Protein AF-A0A3N7GCN4-F1 (afdb_monomer_lite)

Sequence (201 aa):
MRSLVTAGLIALTSALAPAALAQERPSTILVLDASGSMWGQIDGINKITIARDVVGDIVSDFPADQNLGFVTYGHRERGQCADIETLVEPAPGTAAEIAGIVEGLNPRGMTPMTDAVVTAAQALRHTEQAATVILVSDGIETCNPDLCAAGFLGDALHLQQGVGFAPHIEANDMGGKIYARFFQGAGGGAGIRIAGLDPIG

Structure (mmCIF, N/CA/C/O backbone):
data_AF-A0A3N7GCN4-F1
#
_entry.id   AF-A0A3N7GCN4-F1
#
loop_
_atom_site.group_PDB
_atom_site.id
_atom_site.type_symbol
_atom_site.label_atom_id
_atom_site.label_alt_id
_atom_site.label_comp_id
_atom_site.label_asym_id
_atom_site.label_entity_id
_atom_site.label_seq_id
_atom_site.pdbx_PDB_ins_code
_atom_site.Cartn_x
_atom_site.Cartn_y
_atom_site.Cartn_z
_atom_site.occupancy
_atom_site.B_iso_or_equiv
_atom_site.auth_seq_id
_atom_site.auth_comp_id
_atom_site.auth_asym_id
_atom_site.auth_atom_id
_atom_site.pdbx_PDB_model_num
ATOM 1 N N . MET A 1 1 ? -59.475 20.886 66.337 1.00 43.00 1 MET A N 1
ATOM 2 C CA . MET A 1 1 ? -59.453 20.461 64.920 1.00 43.00 1 MET A CA 1
ATOM 3 C C . MET A 1 1 ? -58.015 20.594 64.434 1.00 43.00 1 MET A C 1
ATOM 5 O O . MET A 1 1 ? -57.501 21.702 64.437 1.00 43.00 1 MET A O 1
ATOM 9 N N . ARG A 1 2 ? -57.312 19.478 64.193 1.00 40.22 2 ARG A N 1
ATOM 10 C CA . ARG A 1 2 ? -55.877 19.445 63.847 1.00 40.22 2 ARG A CA 1
ATOM 11 C C . ARG A 1 2 ? -55.761 19.165 62.348 1.00 40.22 2 ARG A C 1
ATOM 13 O O . ARG A 1 2 ? -56.149 18.085 61.920 1.00 40.22 2 ARG A O 1
ATOM 20 N N . SER A 1 3 ? -55.279 20.138 61.579 1.00 43.28 3 SER A N 1
ATOM 21 C CA . SER A 1 3 ? -55.003 19.976 60.147 1.00 43.28 3 SER A CA 1
ATOM 22 C C . SER A 1 3 ? -53.639 19.309 59.972 1.00 43.28 3 SER A C 1
ATOM 24 O O . SER A 1 3 ? -52.632 19.840 60.436 1.00 43.28 3 SER A O 1
ATOM 26 N N . LEU A 1 4 ? -53.614 18.133 59.347 1.00 50.72 4 LEU A N 1
ATOM 27 C CA . LEU A 1 4 ? -52.399 17.419 58.953 1.00 50.72 4 LEU A CA 1
ATOM 28 C C . LEU A 1 4 ? -52.037 17.848 57.527 1.00 50.72 4 LEU A C 1
ATOM 30 O O . LEU A 1 4 ? -52.727 17.482 56.580 1.00 50.72 4 LEU A O 1
ATOM 34 N N . VAL A 1 5 ? -50.968 18.629 57.378 1.00 50.50 5 VAL A N 1
ATOM 35 C CA . VAL A 1 5 ? -50.364 18.939 56.075 1.00 50.50 5 VAL A CA 1
ATOM 36 C C . VAL A 1 5 ? -49.348 17.841 55.769 1.00 50.50 5 VAL A C 1
ATOM 38 O O . VAL A 1 5 ? -48.321 17.733 56.433 1.00 50.50 5 VAL A O 1
ATOM 41 N N . THR A 1 6 ? -49.656 16.992 54.793 1.00 49.75 6 THR A N 1
ATOM 42 C CA . THR A 1 6 ? -48.753 15.966 54.259 1.00 49.75 6 THR A CA 1
ATOM 43 C C . THR A 1 6 ? -47.877 16.613 53.185 1.00 49.75 6 THR A C 1
ATOM 45 O O . THR A 1 6 ? -48.349 16.931 52.097 1.00 49.75 6 THR A O 1
ATOM 48 N N . ALA A 1 7 ? -46.604 16.856 53.498 1.00 51.50 7 ALA A N 1
ATOM 49 C CA . ALA A 1 7 ? -45.617 17.316 52.526 1.00 51.50 7 ALA A CA 1
ATOM 50 C C . ALA A 1 7 ? -45.150 16.123 51.674 1.00 51.50 7 ALA A C 1
ATOM 52 O O . ALA A 1 7 ? -44.523 15.195 52.185 1.00 51.50 7 ALA A O 1
ATOM 53 N N . GLY A 1 8 ? -45.502 16.130 50.387 1.00 48.53 8 GLY A N 1
ATOM 54 C CA . GLY A 1 8 ? -45.076 15.128 49.413 1.00 48.53 8 GLY A CA 1
ATOM 55 C C . GLY A 1 8 ? -43.595 15.282 49.069 1.00 48.53 8 GLY A C 1
ATOM 56 O O . GLY A 1 8 ? -43.170 16.326 48.578 1.00 48.53 8 GLY A O 1
ATOM 57 N N . LEU A 1 9 ? -42.815 14.233 49.325 1.00 53.03 9 LEU A N 1
ATOM 58 C CA . LEU A 1 9 ? -41.423 14.115 48.902 1.00 53.03 9 LEU A CA 1
ATOM 59 C C . LEU A 1 9 ? -41.401 13.741 47.409 1.00 53.03 9 LEU A C 1
ATOM 61 O O . LEU A 1 9 ? -41.711 12.609 47.042 1.00 53.03 9 LEU A O 1
ATOM 65 N N . ILE A 1 10 ? -41.065 14.692 46.538 1.00 57.47 10 ILE A N 1
ATOM 66 C CA . ILE A 1 10 ? -40.807 14.428 45.117 1.00 57.47 10 ILE A CA 1
ATOM 67 C C . ILE A 1 10 ? -39.401 13.824 45.023 1.00 57.47 10 ILE A C 1
ATOM 69 O O . ILE A 1 10 ? -38.403 14.525 45.177 1.00 57.47 10 ILE A O 1
ATOM 73 N N . ALA A 1 11 ? -39.321 12.508 44.820 1.00 56.66 11 ALA A N 1
ATOM 74 C CA . ALA A 1 11 ? -38.067 11.814 44.555 1.00 56.66 11 ALA A CA 1
ATOM 75 C C . ALA A 1 11 ? -37.609 12.127 43.121 1.00 56.66 11 ALA A C 1
ATOM 77 O O . ALA A 1 11 ? -38.164 11.617 42.149 1.00 56.66 11 ALA A O 1
ATOM 78 N N . LEU A 1 12 ? -36.610 13.001 42.997 1.00 61.34 12 LEU A N 1
ATOM 79 C CA . LEU A 1 12 ? -35.967 13.352 41.735 1.00 61.34 12 LEU A CA 1
ATOM 80 C C . LEU A 1 12 ? -34.992 12.224 41.351 1.00 61.34 12 LEU A C 1
ATOM 82 O O . LEU A 1 12 ? -33.840 12.202 41.780 1.00 61.34 12 LEU A O 1
ATOM 86 N N . THR A 1 13 ? -35.464 11.233 40.596 1.00 61.25 13 THR A N 1
ATOM 87 C CA . THR A 1 13 ? -34.618 10.157 40.064 1.00 61.25 13 THR A CA 1
ATOM 88 C C . THR A 1 13 ? -33.823 10.672 38.866 1.00 61.25 13 THR A C 1
ATOM 90 O O . THR A 1 13 ? -34.307 10.660 37.735 1.00 61.25 13 THR A O 1
ATOM 93 N N . SER A 1 14 ? -32.602 11.143 39.115 1.00 61.19 14 SER A N 1
ATOM 94 C CA . SER A 1 14 ? -31.623 11.459 38.075 1.00 61.19 14 SER A CA 1
ATOM 95 C C . SER A 1 14 ? -31.231 10.178 37.334 1.00 61.19 14 SER A C 1
ATOM 97 O O . SER A 1 14 ? -30.508 9.339 37.871 1.00 61.19 14 SER A O 1
ATOM 99 N N . ALA A 1 15 ? -31.720 10.007 36.107 1.00 57.06 15 ALA A N 1
ATOM 100 C CA . ALA A 1 15 ? -31.274 8.948 35.214 1.00 57.06 15 ALA A CA 1
ATOM 101 C C . ALA A 1 15 ? -29.829 9.239 34.777 1.00 57.06 15 ALA A C 1
ATOM 103 O O . ALA A 1 15 ? -29.595 10.090 33.920 1.00 57.06 15 ALA A O 1
ATOM 104 N N . LEU A 1 16 ? -28.850 8.553 35.376 1.00 60.56 16 LEU A N 1
ATOM 105 C CA . LEU A 1 16 ? -27.516 8.458 34.790 1.00 60.56 16 LEU A CA 1
ATOM 106 C C . LEU A 1 16 ? -27.631 7.591 33.533 1.00 60.56 16 LEU A C 1
ATOM 108 O O . LEU A 1 16 ? -27.735 6.369 33.623 1.00 60.56 16 LEU A O 1
ATOM 112 N N . ALA A 1 17 ? -27.637 8.222 32.360 1.00 61.31 17 ALA A N 1
ATOM 113 C CA . ALA A 1 17 ? -27.377 7.510 31.120 1.00 61.31 17 ALA A CA 1
ATOM 114 C C . ALA A 1 17 ? -25.939 6.964 31.187 1.00 61.31 17 ALA A C 1
ATOM 116 O O . ALA A 1 17 ? -25.023 7.738 31.482 1.00 61.31 17 ALA A O 1
ATOM 117 N N . PRO A 1 18 ? -25.704 5.663 30.948 1.00 54.44 18 PRO A N 1
ATOM 118 C CA . PRO A 1 18 ? -24.346 5.173 30.814 1.00 54.44 18 PRO A CA 1
ATOM 119 C C . PRO A 1 18 ? -23.742 5.846 29.580 1.00 54.44 18 PRO A C 1
ATOM 121 O O . PRO A 1 18 ? -24.275 5.727 28.476 1.00 54.44 18 PRO A O 1
ATOM 124 N N . ALA A 1 19 ? -22.645 6.580 29.767 1.00 54.28 19 ALA A N 1
ATOM 125 C CA . ALA A 1 19 ? -21.795 6.961 28.654 1.00 54.28 19 ALA A CA 1
ATOM 126 C C . ALA A 1 19 ? -21.318 5.654 28.015 1.00 54.28 19 ALA A C 1
ATOM 128 O O . ALA A 1 19 ? -20.607 4.875 28.650 1.00 54.28 19 ALA A O 1
ATOM 129 N N . ALA A 1 20 ? -21.774 5.374 26.795 1.00 51.28 20 ALA A N 1
ATOM 130 C CA . ALA A 1 20 ? -21.203 4.307 25.998 1.00 51.28 20 ALA A CA 1
ATOM 131 C C . ALA A 1 20 ? -19.728 4.662 25.797 1.00 51.28 20 ALA A C 1
ATOM 133 O O . ALA A 1 20 ? -19.409 5.595 25.061 1.00 51.28 20 ALA A O 1
ATOM 134 N N . LEU A 1 21 ? -18.837 3.970 26.507 1.00 48.31 21 LEU A N 1
ATOM 135 C CA . LEU A 1 21 ? -17.420 4.002 26.185 1.00 48.31 21 LEU A CA 1
ATOM 136 C C . LEU A 1 21 ? -17.318 3.506 24.744 1.00 48.31 21 LEU A C 1
ATOM 138 O O . LEU A 1 21 ? -17.716 2.378 24.450 1.00 48.31 21 LEU A O 1
ATOM 142 N N . ALA A 1 22 ? -16.876 4.371 23.833 1.00 54.44 22 ALA A N 1
ATOM 143 C CA . ALA A 1 22 ? -16.530 3.946 22.491 1.00 54.44 22 ALA A CA 1
ATOM 144 C C . ALA A 1 22 ? -15.435 2.882 22.641 1.00 54.44 22 ALA A C 1
ATOM 146 O O . ALA A 1 22 ? -14.327 3.185 23.072 1.00 54.44 22 ALA A O 1
ATOM 147 N N . GLN A 1 23 ? -15.779 1.621 22.382 1.00 56.28 23 GLN A N 1
ATOM 148 C CA . GLN A 1 23 ? -14.823 0.522 22.377 1.00 56.28 23 GLN A CA 1
ATOM 149 C C . GLN A 1 23 ? -13.834 0.809 21.238 1.00 56.28 23 GLN A C 1
ATOM 151 O O . GLN A 1 23 ? -14.179 0.690 20.062 1.00 56.28 23 GLN A O 1
ATOM 156 N N . GLU A 1 24 ? -12.650 1.293 21.589 1.00 62.81 24 GLU A N 1
ATOM 157 C CA . GLU A 1 24 ? -11.709 1.944 20.674 1.00 62.81 24 GLU A CA 1
ATOM 158 C C . GLU A 1 24 ? -10.934 0.931 19.822 1.00 62.81 24 GLU A C 1
ATOM 160 O O . GLU A 1 24 ? -9.800 0.658 20.119 1.00 62.81 24 GLU A O 1
ATOM 165 N N . ARG A 1 25 ? -11.545 0.321 18.808 1.00 72.19 25 ARG A N 1
ATOM 166 C CA . ARG A 1 25 ? -11.111 -0.939 18.153 1.00 72.19 25 ARG A CA 1
ATOM 167 C C . ARG A 1 25 ? -9.658 -0.984 17.627 1.00 72.19 25 ARG A C 1
ATOM 169 O O . ARG A 1 25 ? -9.130 0.055 17.219 1.00 72.19 25 ARG A O 1
ATOM 176 N N . PRO A 1 26 ? -9.061 -2.193 17.505 1.00 75.81 26 PRO A N 1
ATOM 177 C CA . PRO A 1 26 ? -7.739 -2.358 16.914 1.00 75.81 26 PRO A CA 1
ATOM 178 C C . PRO A 1 26 ? -7.733 -1.814 15.491 1.00 75.81 26 PRO A C 1
ATOM 180 O O . PRO A 1 26 ? -8.685 -2.027 14.730 1.00 75.81 26 PRO A O 1
ATOM 183 N N . SER A 1 27 ? -6.663 -1.103 15.151 1.00 85.38 27 SER A N 1
ATOM 184 C CA . SER A 1 27 ? -6.530 -0.446 13.856 1.00 85.38 27 SER A CA 1
ATOM 185 C C . SER A 1 27 ? -5.337 -1.006 13.097 1.00 85.38 27 SER A C 1
ATOM 187 O O . SER A 1 27 ? -4.229 -1.115 13.627 1.00 85.38 27 SER A O 1
ATOM 189 N N . THR A 1 28 ? -5.587 -1.383 11.847 1.00 88.50 28 THR A N 1
ATOM 190 C CA . THR A 1 28 ? -4.587 -1.920 10.929 1.00 88.50 28 THR A CA 1
ATOM 191 C C . THR A 1 28 ? -4.491 -1.028 9.700 1.00 88.50 28 THR A C 1
ATOM 193 O O . THR A 1 28 ? -5.515 -0.609 9.170 1.00 88.50 28 THR A O 1
ATOM 196 N N . ILE A 1 29 ? -3.281 -0.751 9.219 1.00 92.06 29 ILE A N 1
ATOM 197 C CA . ILE A 1 29 ? -3.062 -0.143 7.902 1.00 92.06 29 ILE A CA 1
ATOM 198 C C . ILE A 1 29 ? -2.268 -1.102 7.032 1.00 92.06 29 ILE A C 1
ATOM 200 O O . ILE A 1 29 ? -1.169 -1.523 7.389 1.00 92.06 29 ILE A O 1
ATOM 204 N N . LEU A 1 30 ? -2.823 -1.416 5.870 1.00 93.38 30 LEU A N 1
ATOM 205 C CA . LEU A 1 30 ? -2.120 -2.103 4.801 1.00 93.38 30 LEU A CA 1
ATOM 206 C C . LEU A 1 30 ? -1.344 -1.072 3.968 1.00 93.38 30 LEU A C 1
ATOM 208 O O . LEU A 1 30 ? -1.910 -0.077 3.524 1.00 93.38 30 LEU A O 1
ATOM 212 N N . VAL A 1 31 ? -0.058 -1.315 3.753 1.00 94.56 31 VAL A N 1
ATOM 213 C CA . VAL A 1 31 ? 0.848 -0.527 2.919 1.00 94.56 31 VAL A CA 1
ATOM 214 C C . VAL A 1 31 ? 1.233 -1.376 1.715 1.00 94.56 31 VAL A C 1
ATOM 216 O O . VAL A 1 31 ? 1.833 -2.434 1.888 1.00 94.56 31 VAL A O 1
ATOM 219 N N . LEU A 1 32 ? 0.912 -0.925 0.504 1.00 95.25 32 LEU A N 1
ATOM 220 C CA . LEU A 1 32 ? 1.259 -1.637 -0.728 1.00 95.25 32 LEU A CA 1
ATOM 221 C C . LEU A 1 32 ? 2.271 -0.863 -1.573 1.00 95.25 32 LEU A C 1
ATOM 223 O O . LEU A 1 32 ? 2.034 0.285 -1.964 1.00 95.25 32 LEU A O 1
ATOM 227 N N . ASP A 1 33 ? 3.354 -1.553 -1.920 1.00 93.81 33 ASP A N 1
ATOM 228 C CA . ASP A 1 33 ? 4.308 -1.143 -2.938 1.00 93.81 33 ASP A CA 1
ATOM 229 C C . ASP A 1 33 ? 3.673 -1.166 -4.330 1.00 93.81 33 ASP A C 1
ATOM 231 O O . ASP A 1 33 ? 3.281 -2.215 -4.846 1.00 93.81 33 ASP A O 1
ATOM 235 N N . ALA A 1 34 ? 3.598 0.003 -4.955 1.00 95.94 34 ALA A N 1
ATOM 236 C CA . ALA A 1 34 ? 3.239 0.158 -6.355 1.00 95.94 34 ALA A CA 1
ATOM 237 C C . ALA A 1 34 ? 4.339 0.926 -7.105 1.00 95.94 34 ALA A C 1
ATOM 239 O O . ALA A 1 34 ? 4.076 1.650 -8.060 1.00 95.94 34 ALA A O 1
ATOM 240 N N . SER A 1 35 ? 5.597 0.776 -6.700 1.00 94.69 35 SER A N 1
ATOM 241 C CA . SER A 1 35 ? 6.746 1.351 -7.397 1.00 94.69 35 SER A CA 1
ATOM 242 C C . SER A 1 35 ? 7.028 0.646 -8.728 1.00 94.69 35 SER A C 1
ATOM 244 O O . SER A 1 35 ? 6.567 -0.461 -9.007 1.00 94.69 35 SER A O 1
ATOM 246 N N . GLY A 1 36 ? 7.840 1.265 -9.586 1.00 93.25 36 GLY A N 1
ATOM 247 C CA . GLY A 1 36 ? 8.180 0.698 -10.892 1.00 93.25 36 GLY A CA 1
ATOM 248 C C . GLY A 1 36 ? 8.821 -0.701 -10.845 1.00 93.25 36 GLY A C 1
ATOM 249 O O . GLY A 1 36 ? 8.698 -1.435 -11.827 1.00 93.25 36 GLY A O 1
ATOM 250 N N . SER A 1 37 ? 9.462 -1.104 -9.737 1.00 90.06 37 SER A N 1
ATOM 251 C CA . SER A 1 37 ? 10.059 -2.444 -9.590 1.00 90.06 37 SER A CA 1
ATOM 252 C C . SER A 1 37 ? 9.014 -3.565 -9.577 1.00 90.06 37 SER A C 1
ATOM 254 O O . SER A 1 37 ? 9.338 -4.700 -9.942 1.00 90.06 37 SER A O 1
ATOM 256 N N . MET A 1 38 ? 7.753 -3.242 -9.267 1.00 92.38 38 MET A N 1
ATOM 257 C CA . MET A 1 38 ? 6.615 -4.168 -9.239 1.00 92.38 38 MET A CA 1
ATOM 258 C C . MET A 1 38 ? 6.148 -4.623 -10.634 1.00 92.38 38 MET A C 1
ATOM 260 O O . MET A 1 38 ? 5.331 -5.538 -10.752 1.00 92.38 38 MET A O 1
ATOM 264 N N . TRP A 1 39 ? 6.700 -4.039 -11.704 1.00 93.56 39 TRP A N 1
ATOM 265 C CA . TRP A 1 39 ? 6.611 -4.597 -13.061 1.00 93.56 39 TRP A CA 1
ATOM 266 C C . TRP A 1 39 ? 7.605 -5.728 -13.327 1.00 93.56 39 TRP A C 1
ATOM 268 O O . TRP A 1 39 ? 7.496 -6.414 -14.342 1.00 93.56 39 TRP A O 1
ATOM 278 N N . GLY A 1 40 ? 8.577 -5.928 -12.436 1.00 89.75 40 GLY A N 1
ATOM 279 C CA . GLY A 1 40 ? 9.431 -7.106 -12.462 1.00 89.75 40 GLY A CA 1
ATOM 280 C C . GLY A 1 40 ? 8.613 -8.386 -12.311 1.00 89.75 40 GLY A C 1
ATOM 281 O O . GLY A 1 40 ? 7.468 -8.362 -11.859 1.00 89.75 40 GLY A O 1
ATOM 282 N N . GLN A 1 41 ? 9.213 -9.511 -12.683 1.00 87.62 41 GLN A N 1
ATOM 283 C CA . GLN A 1 41 ? 8.532 -10.801 -12.700 1.00 87.62 41 GLN A CA 1
ATOM 284 C C . GLN A 1 41 ? 9.150 -11.794 -11.724 1.00 87.62 41 GLN A C 1
ATOM 286 O O . GLN A 1 41 ? 10.351 -11.745 -11.456 1.00 87.62 41 GLN A O 1
ATOM 291 N N . ILE A 1 42 ? 8.306 -12.699 -11.239 1.00 80.00 42 ILE A N 1
ATOM 292 C CA . ILE A 1 42 ? 8.641 -13.877 -10.441 1.00 80.00 42 ILE A CA 1
ATOM 293 C C . ILE A 1 42 ? 7.972 -15.046 -11.155 1.00 80.00 42 ILE A C 1
ATOM 295 O O . ILE A 1 42 ? 6.767 -15.001 -11.392 1.00 80.00 42 ILE A O 1
ATOM 299 N N . ASP A 1 43 ? 8.757 -16.026 -11.602 1.00 84.94 43 ASP A N 1
ATOM 300 C CA . ASP A 1 43 ? 8.263 -17.179 -12.371 1.00 84.94 43 ASP A CA 1
ATOM 301 C C . ASP A 1 43 ? 7.349 -16.806 -13.561 1.00 84.94 43 ASP A C 1
ATOM 303 O O . ASP A 1 43 ? 6.396 -17.501 -13.905 1.00 84.94 43 ASP A O 1
ATOM 307 N N . GLY A 1 44 ? 7.651 -15.676 -14.216 1.00 87.94 44 GLY A N 1
ATOM 308 C CA . GLY A 1 44 ? 6.903 -15.159 -15.370 1.00 87.94 44 GLY A CA 1
ATOM 309 C C . GLY A 1 44 ? 5.627 -14.377 -15.030 1.00 87.94 44 GLY A C 1
ATOM 310 O O . GLY A 1 44 ? 4.970 -13.875 -15.942 1.00 87.94 44 GLY A O 1
ATOM 311 N N . ILE A 1 45 ? 5.290 -14.225 -13.748 1.00 87.06 45 ILE A N 1
ATOM 312 C CA . ILE A 1 45 ? 4.145 -13.446 -13.262 1.00 87.06 45 ILE A CA 1
ATOM 313 C C . ILE A 1 45 ? 4.641 -12.090 -12.760 1.00 87.06 45 ILE A C 1
ATOM 315 O O . ILE A 1 45 ? 5.659 -12.007 -12.074 1.00 87.06 45 ILE A O 1
ATOM 319 N N . ASN A 1 46 ? 3.936 -11.007 -13.092 1.00 91.94 46 ASN A N 1
ATOM 320 C CA . ASN A 1 46 ? 4.299 -9.681 -12.597 1.00 91.94 46 ASN A CA 1
ATOM 321 C C . ASN A 1 46 ? 4.141 -9.617 -11.071 1.00 91.94 46 ASN A C 1
ATOM 323 O O . ASN A 1 46 ? 3.122 -10.028 -10.520 1.00 91.94 46 ASN A O 1
ATOM 327 N N . LYS A 1 47 ? 5.118 -9.017 -10.398 1.00 89.81 47 LYS A N 1
ATOM 328 C CA . LYS A 1 47 ? 5.128 -8.783 -8.949 1.00 89.81 47 LYS A CA 1
ATOM 329 C C . LYS A 1 47 ? 3.865 -8.082 -8.443 1.00 89.81 47 LYS A C 1
ATOM 331 O O . LYS A 1 47 ? 3.331 -8.480 -7.416 1.00 89.81 47 LYS A O 1
ATOM 336 N N . ILE A 1 48 ? 3.352 -7.088 -9.176 1.00 92.62 48 ILE A N 1
ATOM 337 C CA . ILE A 1 48 ? 2.087 -6.422 -8.828 1.00 92.62 48 ILE A CA 1
ATOM 338 C C . ILE A 1 48 ? 0.890 -7.378 -8.852 1.00 92.62 48 ILE A C 1
ATOM 340 O O . ILE A 1 48 ? 0.006 -7.246 -8.018 1.00 92.62 48 ILE A O 1
ATOM 344 N N . THR A 1 49 ? 0.863 -8.356 -9.760 1.00 91.31 49 THR A N 1
ATOM 345 C CA . THR A 1 49 ? -0.198 -9.372 -9.798 1.00 91.31 49 THR A CA 1
ATOM 346 C C . THR A 1 49 ? -0.150 -10.228 -8.538 1.00 91.31 49 THR A C 1
ATOM 348 O O . THR A 1 49 ? -1.158 -10.357 -7.861 1.00 91.31 49 THR A O 1
ATOM 351 N N . ILE A 1 50 ? 1.040 -10.696 -8.153 1.00 87.62 50 ILE A N 1
ATOM 352 C CA . ILE A 1 50 ? 1.228 -11.467 -6.915 1.00 87.62 50 ILE A CA 1
ATOM 353 C C . ILE A 1 50 ? 0.838 -10.635 -5.686 1.00 87.62 50 ILE A C 1
ATOM 355 O O . ILE A 1 50 ? 0.189 -11.133 -4.774 1.00 87.62 50 ILE A O 1
ATOM 359 N N . ALA A 1 51 ? 1.204 -9.353 -5.653 1.00 87.50 51 ALA A N 1
ATOM 360 C CA . ALA A 1 51 ? 0.843 -8.482 -4.543 1.00 87.50 51 ALA A CA 1
ATOM 361 C C . ALA A 1 51 ? -0.672 -8.242 -4.443 1.00 87.50 51 ALA A C 1
ATOM 363 O O . ALA A 1 51 ? -1.188 -8.151 -3.334 1.00 87.50 51 ALA A O 1
ATOM 364 N N . ARG A 1 52 ? -1.391 -8.173 -5.571 1.00 91.69 52 ARG A N 1
ATOM 365 C CA . ARG A 1 52 ? -2.861 -8.105 -5.579 1.00 91.69 52 ARG A CA 1
ATOM 366 C C . ARG A 1 52 ? -3.483 -9.367 -5.002 1.00 91.69 52 ARG A C 1
ATOM 368 O O . ARG A 1 52 ? -4.373 -9.238 -4.171 1.00 91.69 52 ARG A O 1
ATOM 375 N N . ASP A 1 53 ? -2.971 -10.540 -5.373 1.00 87.12 53 ASP A N 1
ATOM 376 C CA . ASP A 1 53 ? -3.433 -11.819 -4.824 1.00 87.12 53 ASP A CA 1
ATOM 377 C C . ASP A 1 53 ? -3.231 -11.857 -3.299 1.00 87.12 53 ASP A C 1
ATOM 379 O O . ASP A 1 53 ? -4.185 -12.065 -2.556 1.00 87.12 53 ASP A O 1
ATOM 383 N N . VAL A 1 54 ? -2.026 -11.513 -2.820 1.00 85.56 54 VAL A N 1
ATOM 384 C CA . VAL A 1 54 ? -1.712 -11.436 -1.379 1.00 85.56 54 VAL A CA 1
ATOM 385 C C . VAL A 1 54 ? -2.637 -10.464 -0.646 1.00 85.56 54 VAL A C 1
ATOM 387 O O . VAL A 1 54 ? -3.124 -10.763 0.443 1.00 85.56 54 VAL A O 1
ATOM 390 N N . VAL A 1 55 ? -2.889 -9.283 -1.216 1.00 87.75 55 VAL A N 1
ATOM 391 C CA . VAL A 1 55 ? -3.816 -8.320 -0.613 1.00 87.75 55 VAL A CA 1
ATOM 392 C C . VAL A 1 55 ? -5.245 -8.855 -0.619 1.00 87.75 55 VAL A C 1
ATOM 394 O O . VAL A 1 55 ? -5.935 -8.696 0.384 1.00 87.75 55 VAL A O 1
ATOM 397 N N . GLY A 1 56 ? -5.673 -9.505 -1.702 1.00 86.94 56 GLY A N 1
ATOM 398 C CA . GLY A 1 56 ? -6.964 -10.178 -1.809 1.00 86.94 56 GLY A CA 1
ATOM 399 C C . GLY A 1 56 ? -7.173 -11.195 -0.690 1.00 86.94 56 GLY A C 1
ATOM 400 O O . GLY A 1 56 ? -8.199 -11.144 -0.010 1.00 86.94 56 GLY A O 1
ATOM 401 N N . ASP A 1 57 ? -6.171 -12.035 -0.437 1.00 84.56 57 ASP A N 1
ATOM 402 C CA . ASP A 1 57 ? -6.191 -13.015 0.649 1.00 84.56 57 ASP A CA 1
ATOM 403 C C . ASP A 1 57 ? -6.303 -12.316 2.013 1.00 84.56 57 ASP A C 1
ATOM 405 O O . ASP A 1 57 ? -7.239 -12.587 2.770 1.00 84.56 57 ASP A O 1
ATOM 409 N N . ILE A 1 58 ? -5.441 -11.323 2.287 1.00 84.19 58 ILE A N 1
ATOM 410 C CA . ILE A 1 58 ? -5.452 -10.552 3.545 1.00 84.19 58 ILE A CA 1
ATOM 411 C C . ILE A 1 58 ? -6.827 -9.934 3.815 1.00 84.19 58 ILE A C 1
ATOM 413 O O . ILE A 1 58 ? -7.336 -10.041 4.930 1.00 84.19 58 ILE A O 1
ATOM 417 N N . VAL A 1 59 ? -7.423 -9.253 2.829 1.00 88.50 59 VAL A N 1
ATOM 418 C CA . VAL A 1 59 ? -8.692 -8.536 3.036 1.00 88.50 59 VAL A CA 1
ATOM 419 C C . VAL A 1 59 ? -9.899 -9.470 3.067 1.00 88.50 59 VAL A C 1
ATOM 421 O O . VAL A 1 59 ? -10.918 -9.102 3.650 1.00 88.50 59 VAL A O 1
ATOM 424 N N . SER A 1 60 ? -9.801 -10.667 2.478 1.00 86.81 60 SER A N 1
ATOM 425 C CA . SER A 1 60 ? -10.868 -11.673 2.517 1.00 86.81 60 SER A CA 1
ATOM 426 C C . SER A 1 60 ? -11.047 -12.290 3.907 1.00 86.81 60 SER A C 1
ATOM 428 O O . SER A 1 60 ? -12.181 -12.491 4.345 1.00 86.81 60 SER A O 1
ATOM 430 N N . ASP A 1 61 ? -9.940 -12.488 4.627 1.00 84.06 61 ASP A N 1
ATOM 431 C CA . ASP A 1 61 ? -9.920 -13.025 5.989 1.00 84.06 61 ASP A CA 1
ATOM 432 C C . ASP A 1 61 ? -9.964 -11.926 7.067 1.00 84.06 61 ASP A C 1
ATOM 434 O O . ASP A 1 61 ? -10.008 -12.214 8.270 1.00 84.06 61 ASP A O 1
ATOM 438 N N . PHE A 1 62 ? -9.968 -10.649 6.665 1.00 85.88 62 PHE A N 1
ATOM 439 C CA . PHE A 1 62 ? -9.935 -9.533 7.603 1.00 85.88 62 PHE A CA 1
ATOM 440 C C . PHE A 1 62 ? -11.278 -9.365 8.347 1.00 85.88 62 PHE A C 1
ATOM 442 O O . PHE A 1 62 ? -12.331 -9.231 7.713 1.00 85.88 62 PHE A O 1
ATOM 449 N N . PRO A 1 63 ? -11.286 -9.303 9.694 1.00 87.12 63 PRO A N 1
ATOM 450 C CA . PRO A 1 63 ? -12.519 -9.153 10.464 1.00 87.12 63 PRO A CA 1
ATOM 451 C C . PRO A 1 63 ? -13.251 -7.839 10.164 1.00 87.12 63 PRO A C 1
ATOM 453 O O . PRO A 1 63 ? -12.707 -6.749 10.335 1.00 87.12 63 PRO A O 1
ATOM 456 N N . ALA A 1 64 ? -14.523 -7.934 9.767 1.00 86.94 64 ALA A N 1
ATOM 457 C CA . ALA A 1 64 ? -15.326 -6.781 9.345 1.00 86.94 64 ALA A CA 1
ATOM 458 C C . ALA A 1 64 ? -15.577 -5.735 10.452 1.00 86.94 64 ALA A C 1
ATOM 460 O O . ALA A 1 64 ? -15.974 -4.605 10.162 1.00 86.94 64 ALA A O 1
ATOM 461 N N . ASP A 1 65 ? -15.389 -6.107 11.718 1.00 84.62 65 ASP A N 1
ATOM 462 C CA . ASP A 1 65 ? -15.558 -5.237 12.877 1.00 84.62 65 ASP A CA 1
ATOM 463 C C . ASP A 1 65 ? -14.286 -4.462 13.260 1.00 84.62 65 ASP A C 1
ATOM 465 O O . ASP A 1 65 ? -14.400 -3.484 14.006 1.00 84.62 65 ASP A O 1
ATOM 469 N N . GLN A 1 66 ? -13.116 -4.843 12.734 1.00 86.81 66 GLN A N 1
ATOM 470 C CA . GLN A 1 66 ? -11.837 -4.160 12.951 1.00 86.81 66 GLN A CA 1
ATOM 471 C C . GLN A 1 66 ? -11.616 -3.027 11.946 1.00 86.81 66 GLN A C 1
ATOM 473 O O . GLN A 1 66 ? -12.133 -3.056 10.830 1.00 86.81 66 GLN A O 1
ATOM 478 N N . ASN A 1 67 ? -10.835 -2.020 12.342 1.00 90.81 67 ASN A N 1
ATOM 479 C CA . ASN A 1 67 ? -10.526 -0.899 11.463 1.00 90.81 67 ASN A CA 1
ATOM 480 C C . ASN A 1 67 ? -9.394 -1.290 10.507 1.00 90.81 67 ASN A C 1
ATOM 482 O O . ASN A 1 67 ? -8.307 -1.660 10.960 1.00 90.81 67 ASN A O 1
ATOM 486 N N . LEU A 1 68 ? -9.629 -1.151 9.204 1.00 92.81 68 LEU A N 1
ATOM 487 C CA . LEU A 1 68 ? -8.622 -1.355 8.167 1.00 92.81 68 LEU A CA 1
ATOM 488 C C . LEU A 1 68 ? -8.479 -0.086 7.325 1.00 92.81 68 LEU A C 1
ATOM 490 O O . LEU A 1 68 ? -9.462 0.438 6.806 1.00 92.81 68 LEU A O 1
ATOM 494 N N . GLY A 1 69 ? -7.255 0.418 7.222 1.00 95.25 69 GLY A N 1
ATOM 495 C CA . GLY A 1 69 ? -6.872 1.512 6.335 1.00 95.25 69 GLY A CA 1
ATOM 496 C C . GLY A 1 69 ? -5.907 1.038 5.253 1.00 95.25 69 GLY A C 1
ATOM 497 O O . GLY A 1 69 ? -5.371 -0.073 5.315 1.00 95.25 69 GLY A O 1
ATOM 498 N N . PHE A 1 70 ? -5.672 1.896 4.267 1.00 97.38 70 PHE A N 1
ATOM 499 C CA . PHE A 1 70 ? -4.833 1.590 3.119 1.00 97.38 70 PHE A CA 1
ATOM 500 C C . PHE A 1 70 ? -3.965 2.776 2.711 1.00 97.38 70 PHE A C 1
ATOM 502 O O . PHE A 1 70 ? -4.453 3.876 2.439 1.00 97.38 70 PHE A O 1
ATOM 509 N N . VAL A 1 71 ? -2.666 2.505 2.633 1.00 97.06 71 VAL A N 1
ATOM 510 C CA . VAL A 1 71 ? -1.627 3.403 2.140 1.00 97.06 71 VAL A CA 1
ATOM 511 C C . VAL A 1 71 ? -0.936 2.729 0.961 1.00 97.06 71 VAL A C 1
ATOM 513 O O . VAL A 1 71 ? -0.698 1.523 0.951 1.00 97.06 71 VAL A O 1
ATOM 516 N N . THR A 1 72 ? -0.568 3.503 -0.045 1.00 97.19 72 THR A N 1
ATOM 517 C CA . THR A 1 72 ? 0.261 3.017 -1.147 1.00 97.19 72 THR A CA 1
ATOM 518 C C . THR A 1 72 ? 1.298 4.060 -1.523 1.00 97.19 72 THR A C 1
ATOM 520 O O . THR A 1 72 ? 1.166 5.240 -1.193 1.00 97.19 72 THR A O 1
ATOM 523 N N . TYR A 1 73 ? 2.349 3.627 -2.210 1.00 96.62 73 TYR A N 1
ATOM 524 C CA . TYR A 1 73 ? 3.380 4.516 -2.713 1.00 96.62 73 TYR A CA 1
ATOM 525 C C . TYR A 1 73 ? 3.843 4.138 -4.116 1.00 96.62 73 TYR A C 1
ATOM 527 O O . TYR A 1 73 ? 3.701 3.000 -4.564 1.00 96.62 73 TYR A O 1
ATOM 535 N N . GLY A 1 74 ? 4.416 5.119 -4.809 1.00 95.25 74 GLY A N 1
ATOM 536 C CA . GLY A 1 74 ? 5.011 4.943 -6.128 1.00 95.25 74 GLY A CA 1
ATOM 537 C C . GLY A 1 74 ? 4.002 4.707 -7.256 1.00 95.25 74 GLY A C 1
ATOM 538 O O . GLY A 1 74 ? 4.404 4.340 -8.354 1.00 95.25 74 GLY A O 1
ATOM 539 N N . HIS A 1 75 ? 2.701 4.909 -7.055 1.00 95.75 75 HIS A N 1
ATOM 540 C CA . HIS A 1 75 ? 1.698 4.589 -8.077 1.00 95.75 75 HIS A CA 1
ATOM 541 C C . HIS A 1 75 ? 1.377 5.750 -9.042 1.00 95.75 75 HIS A C 1
ATOM 543 O O . HIS A 1 75 ? 0.764 5.528 -10.091 1.00 95.75 75 HIS A O 1
ATOM 549 N N . ARG A 1 76 ? 1.788 6.994 -8.747 1.00 94.44 76 ARG A N 1
ATOM 550 C CA . ARG A 1 76 ? 1.361 8.189 -9.503 1.00 94.44 76 ARG A CA 1
ATOM 551 C C . ARG A 1 76 ? 2.468 8.784 -10.344 1.00 94.44 76 ARG A C 1
ATOM 553 O O . ARG A 1 76 ? 2.265 8.993 -11.545 1.00 94.44 76 ARG A O 1
ATOM 560 N N . GLU A 1 77 ? 3.634 9.036 -9.758 1.00 91.88 77 GLU A N 1
ATOM 561 C CA . GLU A 1 77 ? 4.671 9.865 -10.379 1.00 91.88 77 GLU A CA 1
ATOM 562 C C . GLU A 1 77 ? 6.032 9.167 -10.466 1.00 91.88 77 GLU A C 1
ATOM 564 O O . GLU A 1 77 ? 6.546 8.583 -9.514 1.00 91.88 77 GLU A O 1
ATOM 569 N N . ARG A 1 78 ? 6.667 9.259 -11.640 1.00 91.00 78 ARG A N 1
ATOM 570 C CA . ARG A 1 78 ? 8.016 8.721 -11.855 1.00 91.00 78 ARG A CA 1
ATOM 571 C C . ARG A 1 78 ? 9.059 9.572 -11.137 1.00 91.00 78 ARG A C 1
ATOM 573 O O . ARG A 1 78 ? 9.061 10.786 -11.295 1.00 91.00 78 ARG A O 1
ATOM 580 N N . GLY A 1 79 ? 9.991 8.924 -10.437 1.00 89.81 79 GLY A N 1
ATOM 581 C CA . GLY A 1 79 ? 11.140 9.594 -9.816 1.00 89.81 79 GLY A CA 1
ATOM 582 C C . GLY A 1 79 ? 10.834 10.350 -8.518 1.00 89.81 79 GLY A C 1
ATOM 583 O O . GLY A 1 79 ? 11.729 11.007 -7.999 1.00 89.81 79 GLY A O 1
ATOM 584 N N . GLN A 1 80 ? 9.610 10.260 -7.988 1.00 91.69 80 GLN A N 1
ATOM 585 C CA . GLN A 1 80 ? 9.181 11.027 -6.817 1.00 91.69 80 GLN A CA 1
ATOM 586 C C . GLN A 1 80 ? 9.170 10.168 -5.553 1.00 91.69 80 GLN A C 1
ATOM 588 O O . GLN A 1 80 ? 8.386 9.230 -5.440 1.00 91.69 80 GLN A O 1
ATOM 593 N N . CYS A 1 81 ? 10.006 10.525 -4.579 1.00 92.56 81 CYS A N 1
ATOM 594 C CA . CYS A 1 81 ? 10.028 9.881 -3.260 1.00 92.56 81 CYS A CA 1
ATOM 595 C C . CYS A 1 81 ? 8.912 10.361 -2.324 1.00 92.56 81 CYS A C 1
ATOM 597 O O . CYS A 1 81 ? 8.612 9.704 -1.340 1.00 92.56 81 CYS A O 1
ATOM 599 N N . ALA A 1 82 ? 8.260 11.480 -2.643 1.00 92.81 82 ALA A N 1
ATOM 600 C CA . ALA A 1 82 ? 7.098 11.964 -1.899 1.00 92.81 82 ALA A CA 1
ATOM 601 C C . ALA A 1 82 ? 5.775 11.318 -2.358 1.00 92.81 82 ALA A C 1
ATOM 603 O O . ALA A 1 82 ? 4.711 11.710 -1.885 1.00 92.81 82 ALA A O 1
ATOM 604 N N . ASP A 1 83 ? 5.817 10.371 -3.305 1.00 94.94 83 ASP A N 1
ATOM 605 C CA . ASP A 1 83 ? 4.623 9.714 -3.837 1.00 94.94 83 ASP A CA 1
ATOM 606 C C . ASP A 1 83 ? 4.097 8.646 -2.871 1.00 94.94 83 ASP A C 1
ATOM 608 O O . ASP A 1 83 ? 4.226 7.450 -3.120 1.00 94.94 83 ASP A O 1
ATOM 612 N N . ILE A 1 84 ? 3.536 9.104 -1.755 1.00 95.81 84 ILE A N 1
ATOM 613 C CA . ILE A 1 84 ? 2.859 8.312 -0.729 1.00 95.81 84 ILE A CA 1
ATOM 614 C C . ILE A 1 84 ? 1.433 8.848 -0.621 1.00 95.81 84 ILE A C 1
ATOM 616 O O . ILE A 1 84 ? 1.217 10.064 -0.617 1.00 95.81 84 ILE A O 1
ATOM 620 N N . GLU A 1 85 ? 0.454 7.955 -0.545 1.00 96.81 85 GLU A N 1
ATOM 621 C CA . GLU A 1 85 ? -0.951 8.331 -0.441 1.00 96.81 85 GLU A CA 1
ATOM 622 C C . GLU A 1 85 ? -1.717 7.383 0.477 1.00 96.81 85 GLU A C 1
ATOM 624 O O . GLU A 1 85 ? -1.693 6.165 0.295 1.00 96.81 85 GLU A O 1
ATOM 629 N N . THR A 1 86 ? -2.434 7.964 1.438 1.00 96.44 86 THR A N 1
ATOM 630 C CA . THR A 1 86 ? -3.492 7.276 2.179 1.00 96.44 86 THR A CA 1
ATOM 631 C C . THR A 1 86 ? -4.761 7.344 1.344 1.00 96.44 86 THR A C 1
ATOM 633 O O . THR A 1 86 ? -5.332 8.418 1.166 1.00 96.44 86 THR A O 1
ATOM 636 N N . LEU A 1 87 ? -5.184 6.205 0.801 1.00 96.75 87 LEU A N 1
ATOM 637 C CA . LEU A 1 87 ? -6.388 6.116 -0.028 1.00 96.75 87 LEU A CA 1
ATOM 638 C C . LEU A 1 87 ? -7.621 5.738 0.793 1.00 96.75 87 LEU A C 1
ATOM 640 O O . LEU A 1 87 ? -8.732 6.099 0.418 1.00 96.75 87 LEU A O 1
ATOM 644 N N . VAL A 1 88 ? -7.425 5.039 1.915 1.00 96.81 88 VAL A N 1
ATOM 645 C CA . VAL A 1 88 ? -8.499 4.667 2.840 1.00 96.81 88 VAL A CA 1
ATOM 646 C C . VAL A 1 88 ? -8.031 4.907 4.269 1.00 96.81 88 VAL A C 1
ATOM 648 O O . VAL A 1 88 ? -7.042 4.325 4.714 1.00 96.81 88 VAL A O 1
ATOM 651 N N . GLU A 1 89 ? -8.751 5.754 4.997 1.00 94.31 89 GLU A N 1
ATOM 652 C CA . GLU A 1 89 ? -8.527 5.945 6.432 1.00 94.31 89 GLU A CA 1
ATOM 653 C C . GLU A 1 89 ? -9.026 4.722 7.225 1.00 94.31 89 GLU A C 1
ATOM 655 O O . GLU A 1 89 ? -10.019 4.108 6.825 1.00 94.31 89 GLU A O 1
ATOM 660 N N . PRO A 1 90 ? -8.393 4.353 8.356 1.00 91.25 90 PRO A N 1
ATOM 661 C CA . PRO A 1 90 ? -8.802 3.189 9.139 1.00 91.25 90 PRO A CA 1
ATOM 662 C C . PRO A 1 90 ? -10.270 3.240 9.581 1.00 91.25 90 PRO A C 1
ATOM 664 O O . PRO A 1 90 ? -10.663 4.059 10.414 1.00 91.25 90 PRO A O 1
ATOM 667 N N . ALA A 1 91 ? -11.078 2.317 9.062 1.00 92.25 91 ALA A N 1
ATOM 668 C CA . ALA A 1 91 ? -12.498 2.191 9.383 1.00 92.25 91 ALA A CA 1
ATOM 669 C C . ALA A 1 91 ? -12.971 0.733 9.219 1.00 92.25 91 ALA A C 1
ATOM 671 O O . ALA A 1 91 ? -12.311 -0.051 8.531 1.00 92.25 91 ALA A O 1
ATOM 672 N N . PRO 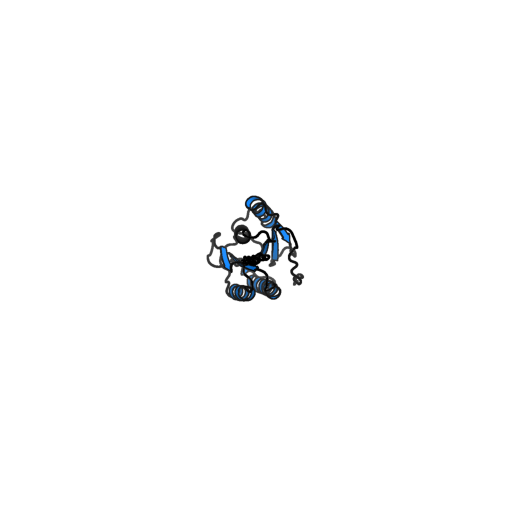A 1 92 ? -14.086 0.325 9.853 1.00 92.81 92 PRO A N 1
ATOM 673 C CA . PRO A 1 92 ? -14.644 -1.008 9.654 1.00 92.81 92 PRO A CA 1
ATOM 674 C C . PRO A 1 92 ? -15.310 -1.135 8.278 1.00 92.81 92 PRO A C 1
ATOM 676 O O . PRO A 1 92 ? -15.896 -0.180 7.770 1.00 92.81 92 PRO A O 1
ATOM 679 N N . GLY A 1 93 ? -15.280 -2.339 7.701 1.00 94.00 93 GLY A N 1
ATOM 680 C CA . GLY A 1 93 ? -15.961 -2.640 6.435 1.00 94.00 93 GLY A CA 1
ATOM 681 C C . GLY A 1 93 ? -15.283 -2.098 5.168 1.00 94.00 93 GLY A C 1
ATOM 682 O O . GLY A 1 93 ? -15.911 -2.084 4.113 1.00 94.00 93 GLY A O 1
ATOM 683 N N . THR A 1 94 ? -14.017 -1.684 5.241 1.00 96.31 94 THR A N 1
ATOM 684 C CA . THR A 1 94 ? -13.248 -1.120 4.113 1.00 96.31 94 THR A CA 1
ATOM 685 C C . THR A 1 94 ? -12.597 -2.171 3.204 1.00 96.31 94 THR A C 1
ATOM 687 O O . THR A 1 94 ? -12.1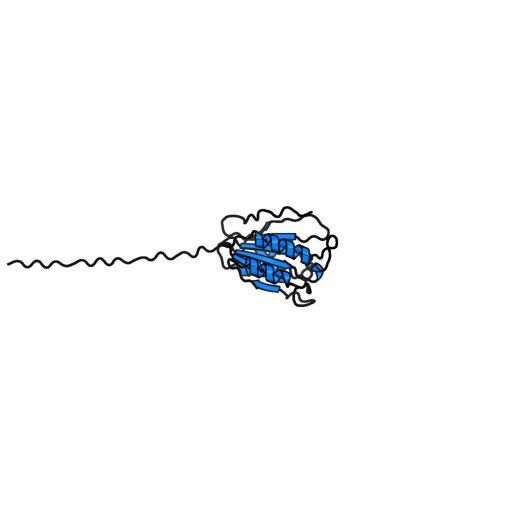04 -1.834 2.132 1.00 96.31 94 THR A O 1
ATOM 690 N N . ALA A 1 95 ? -12.620 -3.455 3.578 1.00 94.50 95 ALA A N 1
ATOM 691 C CA . ALA A 1 95 ? -11.955 -4.543 2.848 1.00 94.50 95 ALA A CA 1
ATOM 692 C C . ALA A 1 95 ? -12.285 -4.576 1.340 1.00 94.50 95 ALA A C 1
ATOM 694 O O . ALA A 1 95 ? -11.388 -4.665 0.503 1.00 94.50 95 ALA A O 1
ATOM 695 N N . ALA A 1 96 ? -13.567 -4.445 0.980 1.00 95.31 96 ALA A N 1
ATOM 696 C CA . ALA A 1 96 ? -14.004 -4.467 -0.418 1.00 95.31 96 ALA A CA 1
ATOM 697 C C . ALA A 1 96 ? -13.571 -3.217 -1.208 1.00 95.31 96 ALA A C 1
ATOM 699 O O . ALA A 1 96 ? -13.271 -3.313 -2.398 1.00 95.31 96 ALA A O 1
ATOM 700 N N . GLU A 1 97 ? -13.527 -2.052 -0.556 1.00 97.38 97 GLU A N 1
ATOM 701 C CA . GLU A 1 97 ? -13.033 -0.808 -1.157 1.00 97.38 97 GLU A CA 1
ATOM 702 C C . GLU A 1 97 ? -11.539 -0.922 -1.470 1.00 97.38 97 GLU A C 1
ATOM 704 O O . GLU A 1 97 ? -11.114 -0.635 -2.589 1.00 97.38 97 GLU A O 1
ATOM 709 N N . ILE A 1 98 ? -10.762 -1.433 -0.513 1.00 97.69 98 ILE A N 1
ATOM 710 C CA . ILE A 1 98 ? -9.319 -1.641 -0.656 1.00 97.69 98 ILE A CA 1
ATOM 711 C C . ILE A 1 98 ? -9.022 -2.618 -1.796 1.00 97.69 98 ILE A C 1
ATOM 713 O O . ILE A 1 98 ? -8.198 -2.306 -2.654 1.00 97.69 98 ILE A O 1
ATOM 717 N N . ALA A 1 99 ? -9.735 -3.748 -1.870 1.00 95.44 99 ALA A N 1
ATOM 718 C CA . ALA A 1 99 ? -9.596 -4.698 -2.976 1.00 95.44 99 ALA A CA 1
ATOM 719 C C . ALA A 1 99 ? -9.841 -4.035 -4.346 1.00 95.44 99 ALA A C 1
ATOM 721 O O . ALA A 1 99 ? -9.071 -4.226 -5.287 1.00 95.44 99 ALA A O 1
ATOM 722 N N . GLY A 1 100 ? -10.885 -3.203 -4.452 1.00 97.25 100 GLY A N 1
ATOM 723 C CA . GLY A 1 100 ? -11.203 -2.480 -5.685 1.00 97.25 100 GLY A CA 1
ATOM 724 C C . GLY A 1 100 ? -10.133 -1.461 -6.088 1.00 97.25 100 GLY A C 1
ATOM 725 O O . GLY A 1 100 ? -9.798 -1.355 -7.269 1.00 97.25 100 GLY A O 1
ATOM 726 N N . ILE A 1 101 ? -9.569 -0.735 -5.119 1.00 97.50 101 ILE A N 1
ATOM 727 C CA . ILE A 1 101 ? -8.473 0.216 -5.350 1.00 97.50 101 ILE A CA 1
ATOM 728 C C . ILE A 1 101 ? -7.230 -0.517 -5.859 1.00 97.50 101 ILE A C 1
ATOM 730 O O . ILE A 1 101 ? -6.632 -0.106 -6.855 1.00 97.50 101 ILE A O 1
ATOM 734 N N . VAL A 1 102 ? -6.859 -1.612 -5.196 1.00 96.00 102 VAL A N 1
ATOM 735 C CA . VAL A 1 102 ? -5.634 -2.381 -5.458 1.00 96.00 102 VAL A CA 1
ATOM 736 C C . VAL A 1 102 ? -5.605 -2.950 -6.879 1.00 96.00 102 VAL A C 1
ATOM 738 O O . VAL A 1 102 ? -4.566 -2.890 -7.544 1.00 96.00 102 VAL A O 1
ATOM 741 N N . GLU A 1 103 ? -6.751 -3.379 -7.412 1.00 95.19 103 GLU A N 1
ATOM 742 C CA . GLU A 1 103 ? -6.857 -3.809 -8.813 1.00 95.19 103 GLU A CA 1
ATOM 743 C C . GLU A 1 103 ? -6.605 -2.688 -9.831 1.00 95.19 103 GLU A C 1
ATOM 745 O O . GLU A 1 103 ? -6.093 -2.926 -10.933 1.00 95.19 103 GLU A O 1
ATOM 750 N N . GLY A 1 104 ? -6.926 -1.447 -9.463 1.00 94.69 104 GLY A N 1
ATOM 751 C CA . GLY A 1 104 ? -6.709 -0.266 -10.294 1.00 94.69 104 GLY A CA 1
ATOM 752 C C . GLY A 1 104 ? -5.280 0.281 -10.256 1.00 94.69 104 GLY A C 1
ATOM 753 O O . GLY A 1 104 ? -4.922 1.091 -11.115 1.00 94.69 104 GLY A O 1
ATOM 754 N N . LEU A 1 105 ? -4.450 -0.142 -9.295 1.00 94.62 105 LEU A N 1
ATOM 755 C CA . LEU A 1 105 ? -3.109 0.413 -9.122 1.00 94.62 105 LEU A CA 1
ATOM 756 C C . LEU A 1 105 ? -2.180 0.024 -10.270 1.00 94.62 105 LEU A C 1
ATOM 758 O O . LEU A 1 105 ? -2.055 -1.144 -10.645 1.00 94.62 105 LEU A O 1
ATOM 762 N N . ASN A 1 106 ? -1.486 1.029 -10.797 1.00 93.06 106 ASN A N 1
ATOM 763 C CA . ASN A 1 106 ? -0.509 0.884 -11.862 1.00 93.06 106 ASN A CA 1
ATOM 764 C C . ASN A 1 106 ? 0.879 1.249 -11.326 1.00 93.06 106 ASN A C 1
ATOM 766 O O . ASN A 1 106 ? 1.054 2.396 -10.914 1.00 93.06 106 ASN A O 1
ATOM 770 N N . PRO A 1 107 ? 1.870 0.342 -11.358 1.00 94.62 107 PRO A N 1
ATOM 771 C CA . PRO A 1 107 ? 3.173 0.672 -10.815 1.00 94.62 107 PRO A CA 1
ATOM 772 C C . PRO A 1 107 ? 3.969 1.670 -11.667 1.00 94.62 107 PRO A C 1
ATOM 774 O O . PRO A 1 107 ? 4.036 1.520 -12.894 1.00 94.62 107 PRO A O 1
ATOM 777 N N . ARG A 1 108 ? 4.577 2.709 -11.067 1.00 91.62 108 ARG A N 1
ATOM 778 C CA . ARG A 1 108 ? 5.240 3.784 -11.853 1.00 91.62 108 ARG A CA 1
ATOM 779 C C . ARG A 1 108 ? 6.516 4.370 -11.251 1.00 91.62 108 ARG A C 1
ATOM 781 O O . ARG A 1 108 ? 7.469 4.621 -11.989 1.00 91.62 108 ARG A O 1
ATOM 788 N N . GLY A 1 109 ? 6.481 4.679 -9.970 1.00 91.31 109 GLY A N 1
ATOM 789 C CA . GLY A 1 109 ? 7.337 5.612 -9.256 1.00 91.31 109 GLY A CA 1
ATOM 790 C C . GLY A 1 109 ? 8.492 4.962 -8.517 1.00 91.31 109 GLY A C 1
ATOM 791 O O . GLY A 1 109 ? 8.908 3.849 -8.840 1.00 91.31 109 GLY A O 1
ATOM 792 N N . MET A 1 110 ? 9.029 5.711 -7.558 1.00 93.31 110 MET A N 1
ATOM 793 C CA . MET A 1 110 ? 10.088 5.247 -6.663 1.00 93.31 110 MET A CA 1
ATOM 794 C C . MET A 1 110 ? 9.489 4.469 -5.486 1.00 93.31 110 MET A C 1
ATOM 796 O O . MET A 1 110 ? 8.284 4.523 -5.240 1.00 93.31 110 MET A O 1
ATOM 800 N N . THR A 1 111 ? 10.352 3.787 -4.745 1.00 91.12 111 THR A N 1
ATOM 801 C CA . THR A 1 111 ? 10.051 3.116 -3.478 1.00 91.12 111 THR A CA 1
ATOM 802 C C . THR A 1 111 ? 10.525 4.006 -2.329 1.00 91.12 111 THR A C 1
ATOM 804 O O . THR A 1 111 ? 11.742 4.047 -2.129 1.00 91.12 111 THR A O 1
ATOM 807 N N . PRO A 1 112 ? 9.626 4.766 -1.662 1.00 91.88 112 PRO A N 1
ATOM 808 C CA . PRO A 1 112 ? 9.830 5.408 -0.359 1.00 91.88 112 PRO A CA 1
ATOM 809 C C . PRO A 1 112 ? 9.192 4.574 0.770 1.00 91.88 112 PRO A C 1
ATOM 811 O O . PRO A 1 112 ? 8.318 5.031 1.509 1.00 91.88 112 PRO A O 1
ATOM 814 N N . MET A 1 113 ? 9.596 3.309 0.873 1.00 87.62 113 MET A N 1
ATOM 815 C CA . MET A 1 113 ? 8.959 2.301 1.730 1.00 87.62 113 MET A CA 1
ATOM 816 C C . MET A 1 113 ? 8.998 2.705 3.208 1.00 87.62 113 MET A C 1
ATOM 818 O O . MET A 1 113 ? 7.992 2.615 3.913 1.00 87.62 113 MET A O 1
ATOM 822 N N . THR A 1 114 ? 10.147 3.188 3.672 1.00 84.06 114 THR A N 1
ATOM 823 C CA . THR A 1 114 ? 10.340 3.645 5.051 1.00 84.06 114 THR A CA 1
ATOM 824 C C . THR A 1 114 ? 9.367 4.768 5.421 1.00 84.06 114 THR A C 1
ATOM 826 O O . THR A 1 114 ? 8.674 4.680 6.436 1.00 84.06 114 THR A O 1
ATOM 829 N N . ASP A 1 115 ? 9.265 5.796 4.577 1.00 87.88 115 ASP A N 1
ATOM 830 C CA . ASP A 1 115 ? 8.402 6.955 4.823 1.00 87.88 115 ASP A CA 1
ATOM 831 C C . ASP A 1 115 ? 6.916 6.575 4.748 1.00 87.88 115 ASP A C 1
ATOM 833 O O . ASP A 1 115 ? 6.096 7.093 5.512 1.00 87.88 115 ASP A O 1
ATOM 837 N N . ALA A 1 116 ? 6.560 5.619 3.885 1.00 90.44 116 ALA A N 1
ATOM 838 C CA . ALA A 1 116 ? 5.201 5.098 3.798 1.00 90.44 116 ALA A CA 1
ATOM 839 C C . ALA A 1 116 ? 4.784 4.351 5.073 1.00 90.44 116 ALA A C 1
ATOM 841 O O . ALA A 1 116 ? 3.682 4.566 5.581 1.00 90.44 116 ALA A O 1
ATOM 842 N N . VAL A 1 117 ? 5.665 3.520 5.639 1.00 85.00 117 VAL A N 1
ATOM 843 C CA . VAL A 1 117 ? 5.369 2.839 6.908 1.00 85.00 117 VAL A CA 1
ATOM 844 C C . VAL A 1 117 ? 5.315 3.832 8.069 1.00 85.00 117 VAL A C 1
ATOM 846 O O . VAL A 1 117 ? 4.443 3.704 8.927 1.00 85.00 117 VAL A O 1
ATOM 849 N N . VAL A 1 118 ? 6.179 4.852 8.096 1.00 83.06 118 VAL A N 1
ATOM 850 C CA . VAL A 1 118 ? 6.087 5.929 9.097 1.00 83.06 118 VAL A CA 1
ATOM 851 C C . VAL A 1 118 ? 4.756 6.675 8.975 1.00 83.06 118 VAL A C 1
ATOM 853 O O . VAL A 1 118 ? 4.107 6.918 9.990 1.00 83.06 118 VAL A O 1
ATOM 856 N N . THR A 1 119 ? 4.311 6.980 7.755 1.00 87.19 119 THR A N 1
ATOM 857 C CA . THR A 1 119 ? 3.009 7.618 7.491 1.00 87.19 119 THR A CA 1
ATOM 858 C C . THR A 1 119 ? 1.855 6.760 8.017 1.00 87.19 119 THR A C 1
ATOM 860 O O . THR A 1 119 ? 0.997 7.255 8.749 1.00 87.19 119 THR A O 1
ATOM 863 N N . ALA A 1 120 ? 1.871 5.456 7.729 1.00 87.31 120 ALA A N 1
ATOM 864 C CA . ALA A 1 120 ? 0.890 4.509 8.255 1.00 87.31 120 ALA A CA 1
ATOM 865 C C . ALA A 1 120 ? 0.912 4.459 9.793 1.00 87.31 120 ALA A C 1
ATOM 867 O O . ALA A 1 120 ? -0.121 4.580 10.448 1.00 87.31 120 ALA A O 1
ATOM 868 N N . ALA A 1 121 ? 2.093 4.356 10.400 1.00 81.12 121 ALA A N 1
ATOM 869 C CA . ALA A 1 121 ? 2.222 4.355 11.852 1.00 81.12 121 ALA A CA 1
ATOM 870 C C . ALA A 1 121 ? 1.694 5.655 12.4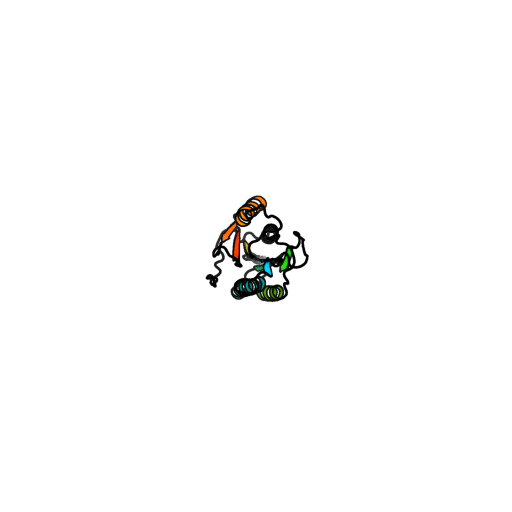82 1.00 81.12 121 ALA A C 1
ATOM 872 O O . ALA A 1 121 ? 1.064 5.608 13.536 1.00 81.12 121 ALA A O 1
ATOM 873 N N . GLN A 1 122 ? 1.909 6.807 11.838 1.00 81.38 122 GLN A N 1
ATOM 874 C CA . GLN A 1 122 ? 1.412 8.101 12.305 1.00 81.38 122 GLN A CA 1
ATOM 875 C C . GLN A 1 122 ? -0.117 8.189 12.289 1.00 81.38 122 GLN A C 1
ATOM 877 O O . GLN A 1 122 ? -0.691 8.693 13.255 1.00 81.38 122 GLN A O 1
ATOM 882 N N . ALA A 1 123 ? -0.767 7.653 11.254 1.00 83.25 123 ALA A N 1
ATOM 883 C CA . ALA A 1 123 ? -2.227 7.597 11.163 1.00 83.25 123 ALA A CA 1
ATOM 884 C C . ALA A 1 123 ? -2.860 6.737 12.277 1.00 83.25 123 ALA A C 1
ATOM 886 O O . ALA A 1 123 ? -3.988 6.982 12.699 1.00 83.25 123 ALA A O 1
ATOM 887 N N . LEU A 1 124 ? -2.111 5.773 12.820 1.00 78.38 124 LEU A N 1
ATOM 888 C CA . LEU A 1 124 ? -2.563 4.893 13.903 1.00 78.38 124 LEU A CA 1
ATOM 889 C C . LEU A 1 124 ? -2.357 5.472 15.317 1.00 78.38 124 LEU A C 1
ATOM 891 O O . LEU A 1 124 ? -2.831 4.888 16.289 1.00 78.38 124 LEU A O 1
ATOM 895 N N . ARG A 1 125 ? -1.690 6.626 15.473 1.00 69.69 125 ARG A N 1
ATOM 896 C CA . ARG A 1 125 ? -1.320 7.200 16.791 1.00 69.69 125 ARG A CA 1
ATOM 897 C C . ARG A 1 125 ? -2.490 7.661 17.656 1.00 69.69 125 ARG A C 1
ATOM 899 O O . ARG A 1 125 ? -2.276 8.072 18.793 1.00 69.69 125 ARG A O 1
ATOM 906 N N . HIS A 1 126 ? -3.702 7.678 17.119 1.00 62.94 126 HIS A N 1
ATOM 907 C CA . HIS A 1 126 ? -4.855 8.254 17.802 1.00 62.94 126 HIS A CA 1
ATOM 908 C C . HIS A 1 126 ? -5.535 7.302 18.792 1.00 62.94 126 HIS A C 1
ATOM 910 O O . HIS A 1 126 ? -6.482 7.726 19.444 1.00 62.94 126 HIS A O 1
ATOM 916 N N . THR A 1 127 ?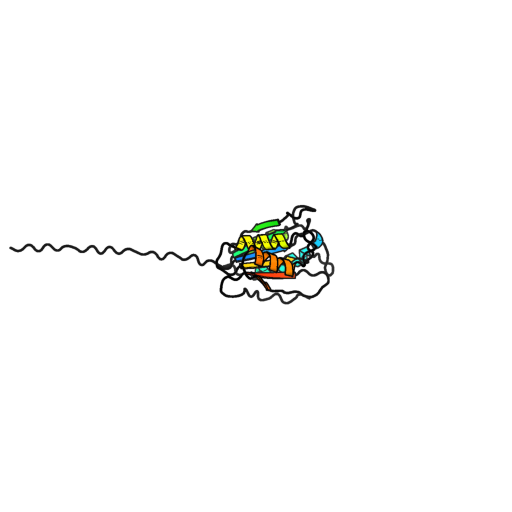 -5.070 6.055 18.917 1.00 61.25 127 THR A N 1
ATOM 917 C CA . THR A 1 127 ? -5.736 5.026 19.727 1.00 61.25 127 THR A CA 1
ATOM 918 C C . THR A 1 127 ? -4.806 4.443 20.785 1.00 61.25 127 THR A C 1
ATOM 920 O O . THR A 1 127 ? -3.638 4.189 20.500 1.00 61.25 127 THR A O 1
ATOM 923 N N . GLU A 1 128 ? -5.337 4.130 21.967 1.00 60.19 128 GLU A N 1
ATOM 924 C CA . GLU A 1 128 ? -4.609 3.414 23.033 1.00 60.19 128 GLU A CA 1
ATOM 925 C C . GLU A 1 128 ? -4.509 1.889 22.766 1.00 60.19 128 GLU A C 1
ATOM 927 O O . GLU A 1 128 ? -3.955 1.130 23.567 1.00 60.19 128 GLU A O 1
ATOM 932 N N . GLN A 1 129 ? -5.067 1.410 21.646 1.00 63.53 129 GLN A N 1
ATOM 933 C CA . GLN A 1 129 ? -5.093 -0.002 21.260 1.00 63.53 129 GLN A CA 1
ATOM 934 C C . GLN A 1 129 ? -3.927 -0.422 20.362 1.00 63.53 129 GLN A C 1
ATOM 936 O O . GLN A 1 129 ? -3.190 0.393 19.814 1.00 63.53 129 GLN A O 1
ATOM 941 N N . ALA A 1 130 ? -3.768 -1.743 20.226 1.00 65.81 130 ALA A N 1
ATOM 942 C CA . ALA A 1 130 ? -2.798 -2.345 19.330 1.00 65.81 130 ALA A CA 1
ATOM 943 C C . ALA A 1 130 ? -2.977 -1.824 17.892 1.00 65.81 130 ALA A C 1
ATOM 945 O O . ALA A 1 130 ? -4.045 -1.958 17.287 1.00 65.81 130 ALA A O 1
ATOM 946 N N . ALA A 1 131 ? -1.897 -1.258 17.360 1.00 74.81 131 ALA A N 1
ATOM 947 C CA . ALA A 1 131 ? -1.805 -0.717 16.013 1.00 74.81 131 ALA A CA 1
ATOM 948 C C . ALA A 1 131 ? -0.951 -1.652 15.157 1.00 74.81 131 ALA A C 1
ATOM 950 O O . ALA A 1 131 ? 0.149 -2.020 15.572 1.00 74.81 131 ALA A O 1
ATOM 951 N N . THR A 1 132 ? -1.434 -2.033 13.975 1.00 82.19 132 THR A N 1
ATOM 952 C CA . THR A 1 132 ? -0.697 -2.927 13.070 1.00 82.19 132 THR A CA 1
ATOM 953 C C . THR A 1 132 ? -0.472 -2.261 11.720 1.00 82.19 132 THR A C 1
ATOM 955 O O . THR A 1 132 ? -1.403 -1.733 11.125 1.00 82.19 132 THR A O 1
ATOM 958 N N . VAL A 1 133 ? 0.752 -2.308 11.202 1.00 83.75 133 VAL A N 1
ATOM 959 C CA . VAL A 1 133 ? 1.039 -1.966 9.803 1.00 83.75 133 VAL A CA 1
ATOM 960 C C . VAL A 1 133 ? 1.429 -3.234 9.059 1.00 83.75 133 VAL A C 1
ATOM 962 O O . VAL A 1 133 ? 2.318 -3.945 9.515 1.00 83.75 133 VAL A O 1
ATOM 965 N N . ILE A 1 134 ? 0.783 -3.524 7.934 1.00 86.00 134 ILE A N 1
ATOM 966 C CA . ILE A 1 134 ? 1.100 -4.661 7.062 1.00 86.00 134 ILE A CA 1
ATOM 967 C C . ILE A 1 134 ? 1.725 -4.100 5.793 1.00 86.00 134 ILE A C 1
ATOM 969 O O . ILE A 1 134 ? 1.040 -3.435 5.033 1.00 86.00 134 ILE A O 1
ATOM 973 N N . LEU A 1 135 ? 3.006 -4.340 5.546 1.00 87.69 135 LEU A N 1
ATOM 974 C CA . LEU A 1 135 ? 3.698 -3.891 4.340 1.00 87.69 135 LEU A CA 1
ATOM 975 C C . LEU A 1 135 ? 3.809 -5.029 3.330 1.00 87.69 135 LEU A C 1
ATOM 977 O O . LEU A 1 135 ? 4.463 -6.021 3.633 1.00 87.69 135 LEU A O 1
ATOM 981 N N . VAL A 1 136 ? 3.262 -4.841 2.131 1.00 88.38 136 VAL A N 1
ATOM 982 C CA . VAL A 1 136 ? 3.431 -5.724 0.971 1.00 88.38 136 VAL A CA 1
ATOM 983 C C . VAL A 1 136 ? 4.389 -5.062 -0.020 1.00 88.38 136 VAL A C 1
ATOM 985 O O . VAL A 1 136 ? 4.039 -4.055 -0.634 1.00 88.38 136 VAL A O 1
ATOM 988 N N . SER A 1 137 ? 5.606 -5.593 -0.161 1.00 86.94 137 SER A N 1
ATOM 989 C CA . SER A 1 137 ? 6.655 -5.015 -1.023 1.00 86.94 137 SER A CA 1
ATOM 990 C C . SER A 1 137 ? 7.613 -6.082 -1.560 1.00 86.94 137 SER A C 1
ATOM 992 O O . SER A 1 137 ? 7.690 -7.192 -1.031 1.00 86.94 137 SER A O 1
ATOM 994 N N . ASP A 1 138 ? 8.364 -5.742 -2.611 1.00 80.38 138 ASP A N 1
ATOM 995 C CA . ASP A 1 138 ? 9.517 -6.517 -3.081 1.00 80.38 138 ASP A CA 1
ATOM 996 C C . ASP A 1 138 ? 10.833 -6.160 -2.353 1.00 80.38 138 ASP A C 1
ATOM 998 O O . ASP A 1 138 ? 11.861 -6.802 -2.573 1.00 80.38 138 ASP A O 1
ATOM 1002 N N . GLY A 1 139 ? 10.794 -5.173 -1.445 1.00 73.69 139 GLY A N 1
ATOM 1003 C CA . GLY A 1 139 ? 11.853 -4.853 -0.481 1.00 73.69 139 GLY A CA 1
ATOM 1004 C C . GLY A 1 139 ? 12.965 -3.956 -0.977 1.00 73.69 139 GLY A C 1
ATOM 1005 O O . GLY A 1 139 ? 13.935 -3.747 -0.246 1.00 73.69 139 GLY A O 1
ATOM 1006 N N . ILE A 1 140 ? 12.849 -3.433 -2.193 1.00 79.06 140 ILE A N 1
ATOM 1007 C CA . ILE A 1 140 ? 13.903 -2.632 -2.804 1.00 79.06 140 ILE A CA 1
ATOM 1008 C C . ILE A 1 140 ? 13.635 -1.153 -2.518 1.00 79.06 140 ILE A C 1
ATOM 1010 O O . ILE A 1 140 ? 12.970 -0.469 -3.289 1.00 79.06 140 ILE A O 1
ATOM 1014 N N . GLU A 1 141 ? 14.174 -0.647 -1.407 1.00 82.88 141 GLU A N 1
ATOM 1015 C CA . GLU A 1 141 ? 14.153 0.784 -1.078 1.00 82.88 141 GLU A CA 1
ATOM 1016 C C . GLU A 1 141 ? 15.036 1.569 -2.063 1.00 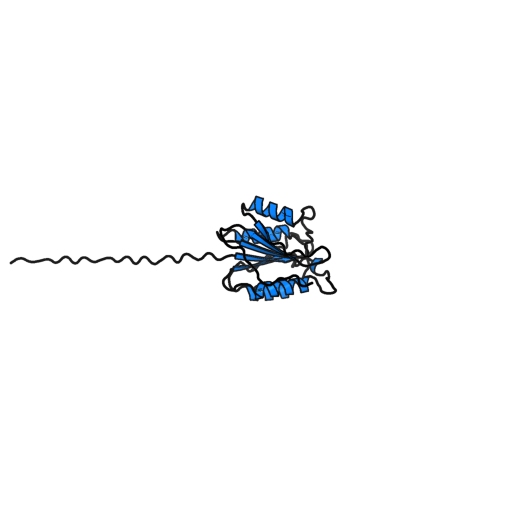82.88 141 GLU A C 1
ATOM 1018 O O . GLU A 1 141 ? 16.244 1.347 -2.146 1.00 82.88 141 GLU A O 1
ATOM 1023 N N . THR A 1 142 ? 14.445 2.510 -2.806 1.00 86.12 142 THR A N 1
ATOM 1024 C CA . THR A 1 142 ? 15.181 3.331 -3.792 1.00 86.12 142 THR A CA 1
ATOM 1025 C C . THR A 1 142 ? 15.366 4.779 -3.356 1.00 86.12 142 THR A C 1
ATOM 1027 O O . THR A 1 142 ? 16.220 5.473 -3.903 1.00 86.12 142 THR A O 1
ATOM 1030 N N . CYS A 1 143 ? 14.568 5.245 -2.395 1.00 86.94 143 CYS A N 1
ATOM 1031 C CA . CYS A 1 143 ? 14.625 6.620 -1.905 1.00 86.94 143 CYS A CA 1
ATOM 1032 C C . CYS A 1 143 ? 15.613 6.794 -0.750 1.00 86.94 143 CYS A C 1
ATOM 1034 O O . CYS A 1 143 ? 16.226 7.851 -0.639 1.00 86.94 143 CYS A O 1
ATOM 1036 N N . ASN A 1 144 ? 15.818 5.742 0.050 1.00 81.38 144 ASN A N 1
ATOM 1037 C CA . ASN A 1 144 ? 16.732 5.726 1.193 1.00 81.38 144 ASN A CA 1
ATOM 1038 C C . ASN A 1 144 ? 17.641 4.470 1.182 1.00 81.38 144 ASN A C 1
ATOM 1040 O O . ASN A 1 144 ? 17.570 3.651 2.098 1.00 81.38 144 ASN A O 1
ATOM 1044 N N . PRO A 1 145 ? 18.486 4.276 0.150 1.00 68.06 145 PRO A N 1
ATOM 1045 C CA . PRO A 1 145 ? 19.192 3.009 -0.095 1.00 68.06 145 PRO A CA 1
ATOM 1046 C C . PRO A 1 145 ? 20.260 2.652 0.953 1.00 68.06 145 PRO A C 1
ATOM 1048 O O . PRO A 1 145 ? 20.625 1.486 1.082 1.00 68.06 145 PRO A O 1
ATOM 1051 N N . ASP A 1 146 ? 20.758 3.633 1.709 1.00 64.62 146 ASP A N 1
ATOM 1052 C CA . ASP A 1 146 ? 21.792 3.430 2.735 1.00 64.62 146 ASP A CA 1
ATOM 1053 C C . ASP A 1 146 ? 21.247 2.806 4.032 1.00 64.62 146 ASP A C 1
ATOM 1055 O O . ASP A 1 146 ? 22.003 2.480 4.951 1.00 64.62 146 ASP A O 1
ATOM 1059 N N . LEU A 1 147 ? 19.928 2.640 4.128 1.00 59.97 147 LEU A N 1
ATOM 1060 C CA . LEU A 1 147 ? 19.247 2.164 5.319 1.00 59.97 147 LEU A CA 1
ATOM 1061 C C . LEU A 1 147 ? 18.842 0.708 5.105 1.00 59.97 147 LEU A C 1
ATOM 1063 O O . LEU A 1 147 ? 18.069 0.388 4.204 1.00 59.97 147 LEU A O 1
ATOM 1067 N N . CYS A 1 148 ? 19.336 -0.201 5.952 1.00 57.75 148 CYS A N 1
ATOM 1068 C CA . CYS A 1 148 ? 18.781 -1.550 5.993 1.00 57.75 148 CYS A CA 1
ATOM 1069 C C . CYS A 1 148 ? 17.318 -1.428 6.436 1.00 57.75 148 CYS A C 1
ATOM 1071 O O . CYS A 1 148 ? 17.054 -1.169 7.612 1.00 57.75 148 CYS A O 1
ATOM 1073 N N . ALA A 1 149 ? 16.388 -1.572 5.487 1.00 59.38 149 ALA A N 1
ATOM 1074 C CA . ALA A 1 149 ? 14.994 -1.164 5.638 1.00 59.38 149 ALA A CA 1
ATOM 1075 C C . ALA A 1 149 ? 14.340 -1.691 6.920 1.00 59.38 149 ALA A C 1
ATOM 1077 O O . ALA A 1 149 ? 13.670 -0.948 7.619 1.00 59.38 149 ALA A O 1
ATOM 1078 N N . ALA A 1 150 ? 14.587 -2.950 7.291 1.00 55.34 150 ALA A N 1
ATOM 1079 C CA . ALA A 1 150 ? 14.000 -3.532 8.496 1.00 55.34 150 ALA A CA 1
ATOM 1080 C C . ALA A 1 150 ? 14.561 -2.938 9.803 1.00 55.34 150 ALA A C 1
ATOM 1082 O O . ALA A 1 150 ? 13.795 -2.676 10.729 1.00 55.34 150 ALA A O 1
ATOM 1083 N N . GLY A 1 151 ? 15.881 -2.741 9.886 1.00 57.84 151 GLY A N 1
ATOM 1084 C CA . GLY A 1 151 ? 16.537 -2.198 11.080 1.00 57.84 151 GLY A CA 1
ATOM 1085 C C . GLY A 1 151 ? 16.248 -0.711 11.249 1.00 57.84 151 GLY A C 1
ATOM 1086 O O . GLY A 1 151 ? 15.820 -0.282 12.316 1.00 57.84 151 GLY A O 1
ATOM 1087 N N . PHE A 1 152 ? 16.371 0.052 10.161 1.00 60.38 152 PHE A N 1
ATOM 1088 C CA . PHE A 1 152 ? 16.059 1.474 10.181 1.00 60.38 152 PHE A CA 1
ATOM 1089 C C . PHE A 1 152 ? 14.583 1.733 10.451 1.00 60.38 152 PHE A C 1
ATOM 1091 O O . PHE A 1 152 ? 14.265 2.669 11.168 1.00 60.38 152 PHE A O 1
ATOM 1098 N N . LEU A 1 153 ? 13.672 0.911 9.930 1.00 62.69 153 LEU A N 1
ATOM 1099 C CA . LEU A 1 153 ? 12.251 1.102 10.189 1.00 62.69 153 LEU A CA 1
ATOM 1100 C C . LEU A 1 153 ? 11.890 0.814 11.650 1.00 62.69 153 LEU A C 1
ATOM 1102 O O . LEU A 1 153 ? 11.128 1.568 12.246 1.00 62.69 153 LEU A O 1
ATOM 1106 N N . GLY A 1 154 ? 12.491 -0.215 12.256 1.00 59.62 154 GLY A N 1
ATOM 1107 C CA . GLY A 1 154 ? 12.385 -0.447 13.698 1.00 59.62 154 GLY A CA 1
ATOM 1108 C C . GLY A 1 154 ? 12.890 0.748 14.514 1.00 59.62 154 GLY A C 1
ATOM 1109 O O . GLY A 1 154 ? 12.181 1.227 15.398 1.00 59.62 154 GLY A O 1
ATOM 1110 N N . ASP A 1 155 ? 14.065 1.278 14.168 1.00 60.31 155 ASP A N 1
ATOM 1111 C CA . ASP A 1 155 ? 14.669 2.426 14.851 1.00 60.31 155 ASP A CA 1
ATOM 1112 C C . ASP A 1 155 ? 13.884 3.726 14.623 1.00 60.31 155 ASP A C 1
ATOM 1114 O O . ASP A 1 155 ? 13.618 4.460 15.570 1.00 60.31 155 ASP A O 1
ATOM 1118 N N . ALA A 1 156 ? 13.458 4.014 13.393 1.00 59.12 156 ALA A N 1
ATOM 1119 C CA . ALA A 1 156 ? 12.682 5.200 13.040 1.00 59.12 156 ALA A CA 1
ATOM 1120 C C . ALA A 1 156 ? 11.344 5.217 13.781 1.00 59.12 156 ALA A C 1
ATOM 1122 O O . ALA A 1 156 ? 10.957 6.239 14.350 1.00 59.12 156 ALA A O 1
ATOM 1123 N N . LEU A 1 157 ? 10.663 4.073 13.843 1.00 60.06 157 LEU A N 1
ATOM 1124 C CA . LEU A 1 157 ? 9.421 3.948 14.591 1.00 60.06 157 LEU A CA 1
ATOM 1125 C C . LEU A 1 157 ? 9.660 4.041 16.106 1.00 60.06 157 LEU A C 1
ATOM 1127 O O . LEU A 1 157 ? 8.908 4.730 16.796 1.00 60.06 157 LEU A O 1
ATOM 1131 N N . HIS A 1 158 ? 10.728 3.434 16.630 1.00 53.84 158 HIS A N 1
ATOM 1132 C CA . HIS A 1 158 ? 11.068 3.523 18.051 1.00 53.84 158 HIS A CA 1
ATOM 1133 C C . HIS A 1 158 ? 11.397 4.963 18.478 1.00 53.84 158 HIS A C 1
ATOM 1135 O O . HIS A 1 158 ? 10.840 5.469 19.454 1.00 53.84 158 HIS A O 1
ATOM 1141 N N . LEU A 1 159 ? 12.259 5.641 17.714 1.00 47.06 159 LEU A N 1
ATOM 1142 C CA . LEU A 1 159 ? 12.754 6.987 18.001 1.00 47.06 159 LEU A CA 1
ATOM 1143 C C . LEU A 1 159 ? 11.695 8.070 17.791 1.00 47.06 159 LEU A C 1
ATOM 1145 O O . LEU A 1 159 ? 11.694 9.057 18.525 1.00 47.06 159 LEU A O 1
ATOM 1149 N N . GLN A 1 160 ? 10.801 7.917 16.810 1.00 50.50 160 GLN A N 1
ATOM 1150 C CA . GLN A 1 160 ? 9.768 8.923 16.557 1.00 50.50 160 GLN A CA 1
ATOM 1151 C C . GLN A 1 160 ? 8.491 8.723 17.376 1.00 50.50 160 GLN A C 1
ATOM 1153 O O . GLN A 1 160 ? 7.758 9.693 17.566 1.00 50.50 160 GLN A O 1
ATOM 1158 N N . GLN A 1 161 ? 8.198 7.503 17.841 1.00 49.56 161 GLN A N 1
ATOM 1159 C CA . GLN A 1 161 ? 6.862 7.183 18.357 1.00 49.56 161 GLN A CA 1
ATOM 1160 C C . GLN A 1 161 ? 6.837 6.694 19.809 1.00 49.56 161 GLN A C 1
ATOM 1162 O O . GLN A 1 161 ? 5.774 6.726 20.418 1.00 49.56 161 GLN A O 1
ATOM 1167 N N . GLY A 1 162 ? 7.956 6.246 20.394 1.00 36.53 162 GLY A N 1
ATOM 1168 C CA . GLY A 1 162 ? 7.950 5.641 21.739 1.00 36.53 162 GLY A CA 1
ATOM 1169 C C . GLY A 1 162 ? 7.144 4.335 21.824 1.00 36.53 162 GLY A C 1
ATOM 1170 O O . GLY A 1 162 ? 6.916 3.810 22.912 1.00 36.53 162 GLY A O 1
ATOM 1171 N N . VAL A 1 163 ? 6.723 3.804 20.673 1.00 42.69 163 VAL A N 1
ATOM 1172 C CA . VAL A 1 163 ? 5.929 2.587 20.531 1.00 42.69 163 VAL A CA 1
ATOM 1173 C C . VAL A 1 163 ? 6.874 1.459 20.128 1.00 42.69 163 VAL A C 1
ATOM 1175 O O . VAL A 1 163 ? 7.581 1.551 19.125 1.00 42.69 163 VAL A O 1
ATOM 1178 N N . GLY A 1 164 ? 6.919 0.390 20.924 1.00 39.22 164 GLY A N 1
ATOM 1179 C CA . GLY A 1 164 ? 7.652 -0.819 20.561 1.00 39.22 164 GLY A CA 1
ATOM 1180 C C . GLY A 1 164 ? 6.956 -1.493 19.387 1.00 39.22 164 GLY A C 1
ATOM 1181 O O . GLY A 1 164 ? 5.877 -2.046 19.575 1.00 39.22 164 GLY A O 1
ATOM 1182 N N . PHE A 1 165 ? 7.554 -1.416 18.199 1.00 43.59 165 PHE A N 1
ATOM 1183 C CA . PHE A 1 165 ? 7.095 -2.144 17.025 1.00 43.59 165 PHE A CA 1
ATOM 1184 C C . PHE A 1 165 ? 7.767 -3.515 16.973 1.00 43.59 165 PHE A C 1
ATOM 1186 O O . PHE A 1 165 ? 8.978 -3.608 16.778 1.00 43.59 165 PHE A O 1
ATOM 1193 N N . ALA A 1 166 ? 6.995 -4.584 17.161 1.00 40.47 166 ALA A N 1
ATOM 1194 C CA . ALA A 1 166 ? 7.476 -5.943 16.947 1.00 40.47 166 ALA A CA 1
ATOM 1195 C C . ALA A 1 166 ? 7.246 -6.321 15.475 1.00 40.47 166 ALA A C 1
ATOM 1197 O O . ALA A 1 166 ? 6.087 -6.386 15.050 1.00 40.47 166 ALA A O 1
ATOM 1198 N N . PRO A 1 167 ? 8.306 -6.545 14.675 1.00 39.75 167 PRO A N 1
ATOM 1199 C CA . PRO A 1 167 ? 8.137 -7.045 13.328 1.00 39.75 167 PRO A CA 1
ATOM 1200 C C . PRO A 1 167 ? 7.692 -8.514 13.386 1.00 39.75 167 PRO A C 1
ATOM 1202 O O . PRO A 1 167 ? 8.453 -9.377 13.823 1.00 39.75 167 PRO A O 1
ATOM 1205 N N . HIS A 1 168 ? 6.482 -8.816 12.928 1.00 40.38 168 HIS A N 1
ATOM 1206 C CA . HIS A 1 168 ? 6.100 -10.170 12.544 1.00 40.38 168 HIS A CA 1
ATOM 1207 C C . HIS A 1 168 ? 6.559 -10.363 11.090 1.00 40.38 168 HIS A C 1
ATOM 1209 O O . HIS A 1 168 ? 6.107 -9.688 10.163 1.00 40.38 168 HIS A O 1
ATOM 1215 N N . ILE A 1 169 ? 7.586 -11.199 10.932 1.00 36.72 169 ILE A N 1
ATOM 1216 C CA . ILE A 1 169 ? 8.299 -11.420 9.675 1.00 36.72 169 ILE A CA 1
ATOM 1217 C C . ILE A 1 169 ? 7.863 -12.768 9.120 1.00 36.72 169 ILE A C 1
ATOM 1219 O O . ILE A 1 169 ? 8.256 -13.801 9.657 1.00 36.72 169 ILE A O 1
ATOM 1223 N N . GLU A 1 170 ? 7.141 -12.755 8.009 1.00 39.72 170 GLU A N 1
ATOM 1224 C CA . GLU A 1 170 ? 7.080 -13.900 7.108 1.00 39.72 170 GLU A CA 1
ATOM 1225 C C . GLU A 1 170 ? 8.004 -13.578 5.933 1.00 39.72 170 GLU A C 1
ATOM 1227 O O . GLU A 1 170 ? 7.664 -12.856 4.999 1.00 39.72 170 GLU A O 1
ATOM 1232 N N . ALA A 1 171 ? 9.254 -14.023 6.055 1.00 33.34 171 ALA A N 1
ATOM 1233 C CA . ALA A 1 171 ? 10.259 -13.923 5.008 1.00 33.34 171 ALA A CA 1
ATOM 1234 C C . ALA A 1 171 ? 10.616 -15.340 4.565 1.00 33.34 171 ALA A C 1
ATOM 1236 O O . ALA A 1 171 ? 11.150 -16.119 5.352 1.00 33.34 171 ALA A O 1
ATOM 1237 N N . ASN A 1 172 ? 10.338 -15.653 3.302 1.00 35.16 172 ASN A N 1
ATOM 1238 C CA . ASN A 1 172 ? 10.984 -16.758 2.606 1.00 35.16 172 ASN A CA 1
ATOM 1239 C C . ASN A 1 172 ? 12.113 -16.169 1.731 1.00 35.16 172 ASN A C 1
ATOM 1241 O O . ASN A 1 172 ? 11.969 -15.080 1.180 1.00 35.16 172 ASN A O 1
ATOM 1245 N N . ASP A 1 173 ? 13.246 -16.862 1.679 1.00 34.88 173 ASP A N 1
ATOM 1246 C CA . ASP A 1 173 ? 14.595 -16.368 1.356 1.00 34.88 173 ASP A CA 1
ATOM 1247 C C . ASP A 1 173 ? 14.786 -15.772 -0.067 1.00 34.88 173 ASP A C 1
ATOM 1249 O O . ASP A 1 173 ? 13.991 -15.986 -0.985 1.00 34.88 173 ASP A O 1
ATOM 1253 N N . MET A 1 174 ? 15.875 -15.007 -0.202 1.00 44.12 174 MET A N 1
ATOM 1254 C CA . MET A 1 174 ? 16.340 -14.110 -1.271 1.00 44.12 174 MET A CA 1
ATOM 1255 C C . MET A 1 174 ? 16.192 -14.622 -2.722 1.00 44.12 174 MET A C 1
ATOM 1257 O O . MET A 1 174 ? 16.782 -15.633 -3.093 1.00 44.12 174 MET A O 1
ATOM 1261 N N . GLY A 1 175 ? 15.502 -13.856 -3.589 1.00 39.62 175 GLY A N 1
ATOM 1262 C CA . GLY A 1 175 ? 15.482 -14.139 -5.039 1.00 39.62 175 GLY A CA 1
ATOM 1263 C C . GLY A 1 175 ? 14.308 -13.599 -5.866 1.00 39.62 175 GLY A C 1
ATOM 1264 O O . GLY A 1 175 ? 13.918 -14.251 -6.826 1.00 39.62 175 GLY A O 1
ATOM 1265 N N . GLY A 1 176 ? 13.735 -12.438 -5.526 1.00 49.94 176 GLY A N 1
ATOM 1266 C CA . GLY A 1 176 ? 12.559 -11.903 -6.225 1.00 49.94 176 GLY A CA 1
ATOM 1267 C C . GLY A 1 176 ? 11.259 -12.464 -5.659 1.00 49.94 176 GLY A C 1
ATOM 1268 O O . GLY A 1 176 ? 10.582 -13.227 -6.324 1.00 49.94 176 GLY A O 1
ATOM 1269 N N . LYS A 1 177 ? 10.911 -12.090 -4.427 1.00 55.12 177 LYS A N 1
ATOM 1270 C CA . LYS A 1 177 ? 9.642 -12.447 -3.776 1.00 55.12 177 LYS A CA 1
ATOM 1271 C C . LYS A 1 177 ? 8.921 -11.177 -3.325 1.00 55.12 177 LYS A C 1
ATOM 1273 O O . LYS A 1 177 ? 9.576 -10.173 -3.052 1.00 55.12 177 LYS A O 1
ATOM 1278 N N . ILE A 1 178 ? 7.593 -11.231 -3.266 1.00 61.00 178 ILE A N 1
ATOM 1279 C CA . ILE A 1 178 ? 6.766 -10.269 -2.528 1.00 61.00 178 ILE A CA 1
ATOM 1280 C C . ILE A 1 178 ? 6.670 -10.771 -1.090 1.00 61.00 178 ILE A C 1
ATOM 1282 O O . ILE A 1 178 ? 6.428 -11.959 -0.888 1.00 61.00 178 ILE A O 1
ATOM 1286 N N . TYR A 1 179 ? 6.874 -9.905 -0.100 1.00 68.75 179 TYR A N 1
ATOM 1287 C CA . TYR A 1 179 ? 6.687 -10.262 1.308 1.00 68.75 179 TYR A CA 1
ATOM 1288 C C . TYR A 1 179 ? 5.638 -9.373 1.963 1.00 68.75 179 TYR A C 1
ATOM 1290 O O . TYR A 1 179 ? 5.517 -8.199 1.614 1.00 68.75 179 TYR A O 1
ATOM 1298 N N . ALA A 1 180 ? 4.937 -9.933 2.950 1.00 62.03 180 ALA A N 1
ATOM 1299 C CA . ALA A 1 180 ? 4.106 -9.200 3.891 1.00 62.03 180 ALA A CA 1
ATOM 1300 C C . ALA A 1 180 ? 4.862 -9.072 5.224 1.00 62.03 180 ALA A C 1
ATOM 1302 O O . ALA A 1 180 ? 5.210 -10.069 5.858 1.00 62.03 180 ALA A O 1
ATOM 1303 N N . ARG A 1 181 ? 5.165 -7.845 5.654 1.00 67.75 181 ARG A N 1
ATOM 1304 C CA . ARG A 1 181 ? 5.806 -7.575 6.948 1.00 67.75 181 ARG A CA 1
ATOM 1305 C C . ARG A 1 181 ? 4.854 -6.830 7.858 1.00 67.75 181 ARG A C 1
ATOM 1307 O O . ARG A 1 181 ? 4.379 -5.752 7.526 1.00 67.75 181 ARG A O 1
ATOM 1314 N N . PHE A 1 182 ? 4.647 -7.383 9.037 1.00 67.12 182 PHE A N 1
ATOM 1315 C CA . PHE A 1 182 ? 3.750 -6.843 10.040 1.00 67.12 182 PHE A CA 1
ATOM 1316 C C . PHE A 1 182 ? 4.552 -6.058 11.067 1.00 67.12 182 PHE A C 1
ATOM 1318 O O . PHE A 1 182 ? 5.543 -6.561 11.583 1.00 67.12 182 PHE A O 1
ATOM 1325 N N . PHE A 1 183 ? 4.117 -4.858 11.406 1.00 64.62 183 PHE A N 1
ATOM 1326 C CA . PHE A 1 183 ? 4.684 -4.042 12.468 1.00 64.62 183 PHE A CA 1
ATOM 1327 C C . PHE A 1 183 ? 3.585 -3.811 13.493 1.00 64.62 183 PHE A C 1
ATOM 1329 O O . PHE A 1 183 ? 2.636 -3.086 13.205 1.00 64.62 183 PHE A O 1
ATOM 1336 N N . GLN A 1 184 ? 3.700 -4.409 14.680 1.00 64.12 184 GLN A N 1
ATOM 1337 C CA . GLN A 1 184 ? 2.714 -4.205 15.741 1.00 64.12 184 GLN A CA 1
ATOM 1338 C C . GLN A 1 184 ? 3.240 -3.268 16.825 1.00 64.12 184 GLN A C 1
ATOM 1340 O O . GLN A 1 184 ? 4.238 -3.587 17.467 1.00 64.12 184 GLN A O 1
ATOM 1345 N N . GLY A 1 185 ? 2.547 -2.154 17.052 1.00 57.62 185 GLY A N 1
ATOM 1346 C CA . GLY A 1 185 ? 2.803 -1.222 18.142 1.00 57.62 185 GLY A CA 1
ATOM 1347 C C . GLY A 1 185 ? 2.100 -1.613 19.448 1.00 57.62 185 GLY A C 1
ATOM 1348 O O . GLY A 1 185 ? 0.950 -2.057 19.439 1.00 57.62 185 GLY A O 1
ATOM 1349 N N . ALA A 1 186 ? 2.783 -1.450 20.585 1.00 53.19 186 ALA A N 1
ATOM 1350 C CA . ALA A 1 186 ? 2.268 -1.812 21.907 1.00 53.19 186 ALA A CA 1
ATOM 1351 C C . ALA A 1 186 ? 1.184 -0.844 22.441 1.00 53.19 186 ALA A C 1
ATOM 1353 O O . ALA A 1 186 ? 1.501 0.144 23.097 1.00 53.19 186 ALA A O 1
ATOM 1354 N N . GLY A 1 187 ? -0.087 -1.200 22.236 1.00 47.78 187 GLY A N 1
ATOM 1355 C CA . GLY A 1 187 ? -1.191 -0.951 23.173 1.00 47.78 187 GLY A CA 1
ATOM 1356 C C . GLY A 1 187 ? -1.504 -2.272 23.883 1.00 47.78 187 GLY A C 1
ATOM 1357 O O . GLY A 1 187 ? -1.542 -3.320 23.239 1.00 47.78 187 GLY A O 1
ATOM 1358 N N . GLY A 1 188 ? -1.607 -2.285 25.213 1.00 39.03 188 GLY A N 1
ATOM 1359 C CA . GLY A 1 188 ? -1.608 -3.517 26.011 1.00 39.03 188 GLY A CA 1
ATOM 1360 C C . GLY A 1 188 ? -2.688 -4.543 25.627 1.00 39.03 188 GLY A C 1
ATOM 1361 O O . GLY A 1 188 ? -3.823 -4.429 26.071 1.00 39.03 188 GLY A O 1
ATOM 1362 N N . GLY A 1 189 ? -2.303 -5.606 24.910 1.00 36.94 189 GLY A N 1
ATOM 1363 C CA . GLY A 1 189 ? -3.036 -6.877 24.852 1.00 36.94 189 GLY A CA 1
ATOM 1364 C C . GLY A 1 189 ? -3.412 -7.381 23.451 1.00 36.94 189 GLY A C 1
ATOM 1365 O O . GLY A 1 189 ? -4.201 -6.760 22.756 1.00 36.94 189 GLY A O 1
ATOM 1366 N N . ALA A 1 190 ? -2.918 -8.588 23.140 1.00 38.44 190 ALA A N 1
ATOM 1367 C CA . ALA A 1 190 ? -3.215 -9.473 22.001 1.00 38.44 190 ALA A CA 1
ATOM 1368 C C . ALA A 1 190 ? -2.648 -9.081 20.615 1.00 38.44 190 ALA A C 1
ATOM 1370 O O . ALA A 1 190 ? -3.102 -8.162 19.942 1.00 38.44 190 ALA A O 1
ATOM 1371 N N . GLY A 1 191 ? -1.664 -9.865 20.160 1.00 40.56 191 GLY A N 1
ATOM 1372 C CA . GLY A 1 191 ? -1.207 -9.899 18.769 1.00 40.56 191 GLY A CA 1
ATOM 1373 C C . GLY A 1 191 ? -2.330 -10.289 17.809 1.00 40.56 191 GLY A C 1
ATOM 1374 O O . GLY A 1 191 ? -3.067 -11.236 18.097 1.00 40.56 191 GLY A O 1
ATOM 1375 N N . ILE A 1 192 ? -2.451 -9.594 16.675 1.00 38.72 192 ILE A N 1
ATOM 1376 C CA . ILE A 1 192 ? -3.313 -10.038 15.572 1.00 38.72 192 ILE A CA 1
ATOM 1377 C C . ILE A 1 192 ? -2.691 -11.316 15.001 1.00 38.72 192 ILE A C 1
ATOM 1379 O O . ILE A 1 192 ? -1.565 -11.306 14.511 1.00 38.72 192 ILE A O 1
ATOM 1383 N N . ARG A 1 193 ? -3.412 -12.436 15.101 1.00 37.75 193 ARG A N 1
ATOM 1384 C CA . ARG A 1 193 ? -3.072 -13.683 14.410 1.00 37.75 193 ARG A CA 1
ATOM 1385 C C . ARG A 1 193 ? -3.872 -13.724 13.118 1.00 37.75 193 ARG A C 1
ATOM 1387 O O . ARG A 1 193 ? -5.064 -14.015 13.171 1.00 37.75 193 ARG A O 1
ATOM 1394 N N . ILE A 1 194 ? -3.235 -13.425 11.990 1.00 37.44 194 ILE A N 1
ATOM 1395 C CA . ILE A 1 194 ? -3.812 -13.745 10.682 1.00 37.44 194 ILE A CA 1
ATOM 1396 C C . ILE A 1 194 ? -3.586 -15.242 10.475 1.00 37.44 194 ILE A C 1
ATOM 1398 O O . ILE A 1 194 ? -2.450 -15.708 10.432 1.00 37.44 194 ILE A O 1
ATOM 1402 N N . ALA A 1 195 ? -4.667 -16.016 10.482 1.00 26.55 195 ALA A N 1
ATOM 1403 C CA . ALA A 1 195 ? -4.612 -17.432 10.160 1.00 26.55 195 ALA A CA 1
ATOM 1404 C C . ALA A 1 195 ? -4.573 -17.566 8.634 1.00 26.55 195 ALA A C 1
ATOM 1406 O O . ALA A 1 195 ? -5.475 -17.052 7.990 1.00 26.55 195 ALA A O 1
ATOM 1407 N N . GLY A 1 196 ? -3.581 -18.265 8.074 1.00 30.00 196 GLY A N 1
ATOM 1408 C CA . GLY A 1 196 ? -3.696 -18.792 6.707 1.00 30.00 196 GLY A CA 1
ATOM 1409 C C . GLY A 1 196 ? -2.631 -18.405 5.683 1.00 30.00 196 GLY A C 1
ATOM 1410 O O . GLY A 1 196 ? -2.679 -18.949 4.587 1.00 30.00 196 GLY A O 1
ATOM 1411 N N . LEU A 1 197 ? -1.644 -17.565 5.997 1.00 38.97 197 LEU A N 1
ATOM 1412 C CA . LEU A 1 197 ? -0.575 -17.243 5.039 1.00 38.97 197 LEU A CA 1
ATOM 1413 C C . LEU A 1 197 ? 0.640 -18.160 5.240 1.00 38.97 197 LEU A C 1
ATOM 1415 O O . LEU A 1 197 ? 1.745 -17.730 5.550 1.00 38.97 197 LEU A O 1
ATOM 1419 N N . ASP A 1 198 ? 0.426 -19.467 5.067 1.00 30.50 198 ASP A N 1
ATOM 1420 C CA . ASP A 1 198 ? 1.550 -20.365 4.798 1.00 30.50 198 ASP A CA 1
ATOM 1421 C C . ASP A 1 198 ? 2.216 -19.925 3.477 1.00 30.50 198 ASP A C 1
ATOM 1423 O O . ASP A 1 198 ? 1.519 -19.516 2.543 1.00 30.50 198 ASP A O 1
ATOM 1427 N N . PRO A 1 199 ? 3.554 -19.994 3.357 1.00 30.30 199 PRO A N 1
ATOM 1428 C CA . PRO A 1 199 ? 4.248 -19.570 2.150 1.00 30.30 199 PRO A CA 1
ATOM 1429 C C . PRO A 1 199 ? 3.727 -20.343 0.933 1.00 30.30 199 PRO A C 1
ATOM 1431 O O . PRO A 1 199 ? 3.889 -21.561 0.834 1.00 30.30 199 PRO A O 1
ATOM 1434 N N . ILE A 1 200 ? 3.121 -19.627 -0.016 1.00 30.17 200 ILE A N 1
ATOM 1435 C CA . ILE A 1 200 ? 2.825 -20.162 -1.343 1.00 30.17 200 ILE A CA 1
ATOM 1436 C C . ILE A 1 200 ? 4.164 -20.255 -2.091 1.00 30.17 200 ILE A C 1
ATOM 1438 O O . ILE A 1 200 ? 4.607 -19.281 -2.697 1.00 30.17 200 ILE A O 1
ATOM 1442 N N . GLY A 1 201 ? 4.816 -21.422 -2.019 1.00 32.12 201 GLY A N 1
ATOM 1443 C CA . GLY A 1 201 ? 6.020 -21.754 -2.801 1.00 32.12 201 GLY A CA 1
ATOM 1444 C C . GLY 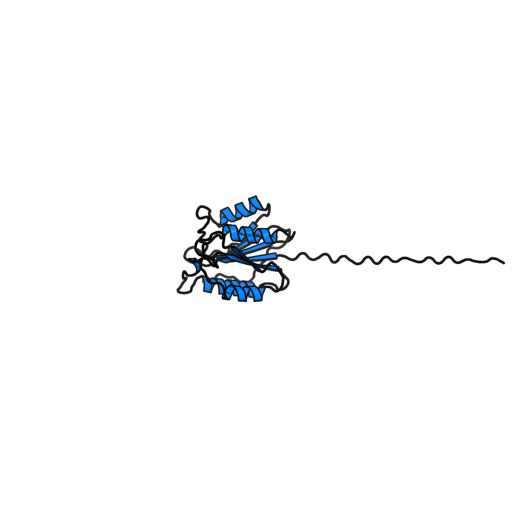A 1 201 ? 7.350 -21.661 -2.058 1.00 32.12 201 GLY A C 1
ATOM 1445 O O . GLY A 1 201 ? 7.832 -20.540 -1.755 1.00 32.12 201 GLY A O 1
#

Radius of gyration: 23.77 Å; chains: 1; bounding box: 81×42×80 Å

Secondary structure (DSSP, 8-state):
--------------------------EEEEEEE-BGGGGSEETTEEHHHHHHHHHHHHHHSS-TTSEEEEEEESSS-TT-TT-EEEEEEEETT-HHHHHHHHHH----B---HHHHHHHHHHHTTT-SS-EEEEEEE----SSSTTS-HHHHHHHHHHHHH---EEEEE----SSS--EEEEEEE--SS------------

pLDDT: mean 72.83, std 21.14, range [26.55, 97.69]

Foldseek 3Di:
DDDDDDDDDDPPPPDPDPDPPPPQAEWEEEEEEQAPCQCDDDPNHGNLVVLLVVLLLVLVLDDQQHWYWYKYAQQPDAADLPRIDTPGQTDGPCSVVRSVVSVVGHHHYADNPLVNVVVQVVSNLPDLDKYKYKYWDQCCHDPCNVDNSVVVSQVVCCVPPVWRWDWPFPDDDDDRHITIIMTITDNPDDDDDDPDPDPPD